Protein AF-Q6EB97-F1 (afdb_monomer)

pLDDT: mean 81.21, std 13.48, range [28.69, 95.06]

Organism: Campylobacter jejuni (NCBI:txid197)

Mean predicted aligned error: 9.2 Å

Secondary structure (DSSP, 8-state):
-HHHHHHHHHHHHHHHHH-S-TT-EEEEEE-SEE-SS----BTTB-EEESSGGGGGGTS---EEEEEEEEEEEETTEEEEEEEEPP-TTHHHHHHT--SPPEE--B-TT--PPPEE-STT-EEEE-SGGGSSB--S--TT--BPPHHHHHHHHHHHHHHHHHHHHHHHHHHHHTTSB--TT---

Solvent-accessible surface area (backbone atoms only — not comparable to full-atom values): 10717 Å² total; per-residue (Å²): 118,68,68,63,58,53,56,48,54,54,51,50,53,50,48,70,73,66,43,93,57,88,71,52,49,76,42,66,47,76,46,61,36,31,57,67,80,61,64,56,36,26,77,93,54,51,44,79,32,77,46,80,73,56,53,61,80,68,51,76,59,44,66,47,76,48,26,34,35,38,65,47,80,58,87,67,22,38,37,69,42,79,46,70,55,77,80,76,60,53,68,60,57,55,69,68,57,81,55,72,36,28,58,46,48,73,32,92,67,50,44,81,60,57,78,42,89,56,102,82,43,27,34,54,28,46,36,57,35,45,32,67,39,49,43,50,84,53,98,85,52,56,69,53,50,72,68,55,50,52,52,52,51,52,52,55,47,52,56,50,50,50,53,52,48,54,53,46,54,55,42,46,74,66,69,26,44,72,50,92,84,54,72,132

Neare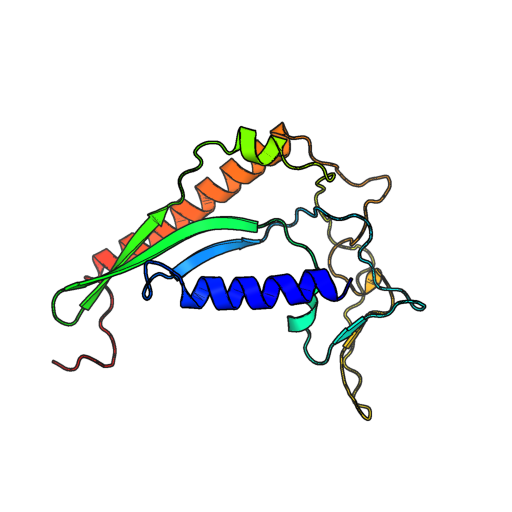st PDB structures (foldseek):
  2zdi-assembly1_C-2  TM=3.357E-01  e=6.599E+00  Pyrococcus horikoshii
  8atv-assembly1_A  TM=1.736E-01  e=8.858E+00  Saccharomyces cerevisiae S288C

Radius of gyration: 20.61 Å; Cα contacts (8 Å, |Δi|>4): 252; chains: 1; bounding box: 45×50×55 Å

Structure (mmCIF, N/CA/C/O backbone):
data_AF-Q6EB97-F1
#
_entry.id   AF-Q6EB97-F1
#
loop_
_atom_site.group_PDB
_atom_site.id
_atom_site.type_symbol
_atom_site.label_atom_id
_atom_site.label_alt_id
_atom_site.label_comp_id
_atom_site.label_asym_id
_atom_site.label_entity_id
_atom_site.label_seq_id
_atom_site.pdbx_PDB_ins_code
_atom_site.Cartn_x
_atom_site.Cartn_y
_atom_site.Cartn_z
_atom_site.occupancy
_atom_site.B_iso_or_equiv
_atom_site.auth_seq_id
_atom_site.auth_comp_id
_atom_site.auth_asym_id
_atom_site.auth_atom_id
_atom_site.pdbx_PDB_model_num
ATOM 1 N N . MET A 1 1 ? 23.085 -7.056 -1.793 1.00 42.34 1 MET A N 1
ATOM 2 C CA . MET A 1 1 ? 21.605 -6.966 -1.715 1.00 42.34 1 MET A CA 1
ATOM 3 C C . MET A 1 1 ? 21.028 -7.584 -0.439 1.00 42.34 1 MET A C 1
ATOM 5 O O . MET A 1 1 ? 20.123 -6.980 0.119 1.00 42.34 1 MET A O 1
ATOM 9 N N . LEU A 1 2 ? 21.568 -8.703 0.071 1.00 30.22 2 LEU A N 1
ATOM 10 C CA . LEU A 1 2 ? 21.110 -9.351 1.316 1.00 30.22 2 LEU A CA 1
ATOM 11 C C . LEU A 1 2 ? 21.179 -8.440 2.565 1.00 30.22 2 LEU A C 1
ATOM 13 O O . LEU A 1 2 ? 20.265 -8.433 3.383 1.00 30.22 2 LEU A O 1
ATOM 17 N N . GLU A 1 3 ? 22.218 -7.606 2.681 1.00 28.69 3 GLU A N 1
ATOM 18 C CA . GLU A 1 3 ? 22.418 -6.713 3.838 1.00 28.69 3 GLU A CA 1
ATOM 19 C C . GLU A 1 3 ? 21.291 -5.695 4.069 1.00 28.69 3 GLU A C 1
ATOM 21 O O . GLU A 1 3 ? 20.989 -5.366 5.216 1.00 28.69 3 GLU A O 1
ATOM 26 N N . VAL A 1 4 ? 20.664 -5.180 3.005 1.00 35.47 4 VAL A N 1
ATOM 27 C CA . VAL A 1 4 ? 19.617 -4.150 3.126 1.00 35.47 4 VAL A CA 1
ATOM 28 C C . VAL A 1 4 ? 18.306 -4.770 3.612 1.00 35.47 4 VAL A C 1
ATOM 30 O O . VAL A 1 4 ? 17.659 -4.210 4.497 1.00 35.47 4 VAL A O 1
ATOM 33 N N . ALA A 1 5 ? 17.951 -5.951 3.097 1.00 34.34 5 ALA A N 1
ATOM 34 C CA . ALA A 1 5 ? 16.768 -6.695 3.530 1.00 34.34 5 ALA A CA 1
ATOM 35 C C . ALA A 1 5 ? 16.902 -7.178 4.986 1.00 34.34 5 ALA A C 1
ATOM 37 O O . ALA A 1 5 ? 15.989 -6.989 5.790 1.00 34.34 5 ALA A O 1
ATOM 38 N N . ILE A 1 6 ? 18.076 -7.704 5.362 1.00 35.06 6 ILE A N 1
ATOM 39 C CA . ILE A 1 6 ? 18.362 -8.177 6.725 1.00 35.06 6 ILE A CA 1
ATOM 40 C C . ILE A 1 6 ? 18.305 -7.026 7.742 1.00 35.06 6 ILE A C 1
ATOM 42 O O . ILE A 1 6 ? 17.657 -7.157 8.781 1.00 35.06 6 ILE A O 1
ATOM 46 N N . LYS A 1 7 ? 18.899 -5.861 7.434 1.00 35.62 7 LYS A N 1
ATOM 47 C CA . LYS A 1 7 ? 18.822 -4.674 8.310 1.00 35.62 7 LYS A CA 1
ATOM 48 C C . LYS A 1 7 ? 17.384 -4.211 8.555 1.00 35.62 7 LYS A C 1
ATOM 50 O O . LYS A 1 7 ? 17.115 -3.621 9.599 1.00 35.62 7 LYS A O 1
ATOM 55 N N . ASN A 1 8 ? 16.465 -4.465 7.625 1.00 55.22 8 ASN A N 1
ATOM 56 C CA . ASN A 1 8 ? 15.076 -4.030 7.745 1.00 55.22 8 ASN A CA 1
ATOM 57 C C . ASN A 1 8 ? 14.246 -4.949 8.661 1.00 55.22 8 ASN A C 1
ATOM 59 O O . ASN A 1 8 ? 13.415 -4.461 9.422 1.00 55.22 8 ASN A O 1
ATOM 63 N N . ILE A 1 9 ? 14.520 -6.260 8.666 1.00 54.84 9 ILE A N 1
ATOM 64 C CA . ILE A 1 9 ? 13.828 -7.224 9.542 1.00 54.84 9 ILE A CA 1
ATOM 65 C C . ILE A 1 9 ? 14.165 -6.974 11.018 1.00 54.84 9 ILE A C 1
ATOM 67 O O . ILE A 1 9 ? 13.264 -6.971 11.858 1.00 54.84 9 ILE A O 1
ATOM 71 N N . PHE A 1 10 ? 15.437 -6.719 11.343 1.00 59.97 10 PHE A N 1
ATOM 72 C CA . PHE A 1 10 ? 15.841 -6.392 12.716 1.00 59.97 10 PHE A CA 1
ATOM 73 C C . PHE A 1 10 ? 15.247 -5.058 13.177 1.00 59.97 10 PHE A C 1
ATOM 75 O O . PHE A 1 10 ? 14.644 -5.005 14.241 1.00 59.97 10 PHE A O 1
ATOM 82 N N . LYS A 1 11 ? 15.262 -4.028 12.320 1.00 64.31 11 LYS A N 1
ATOM 83 C CA . LYS A 1 11 ? 14.586 -2.752 12.605 1.00 64.31 11 LYS A CA 1
ATOM 84 C C . LYS A 1 11 ? 13.079 -2.900 12.809 1.00 64.31 11 LYS A C 1
ATOM 86 O O . LYS A 1 11 ? 12.517 -2.207 13.649 1.00 64.31 11 LYS A O 1
ATOM 91 N N . HIS A 1 12 ? 12.417 -3.779 12.056 1.00 64.75 12 HIS A N 1
ATOM 92 C CA . HIS A 1 12 ? 10.989 -4.036 12.232 1.00 64.75 12 HIS A CA 1
ATOM 93 C C . HIS A 1 12 ? 10.697 -4.737 13.565 1.00 64.75 12 HIS A C 1
ATOM 95 O O . HIS A 1 12 ? 9.793 -4.318 14.285 1.00 64.75 12 HIS A O 1
ATOM 101 N N . LYS A 1 13 ? 11.482 -5.761 13.931 1.00 66.06 13 LYS A N 1
ATOM 102 C CA . LYS A 1 13 ? 11.365 -6.421 15.241 1.00 66.06 13 LYS A CA 1
ATOM 103 C C . LYS A 1 13 ? 11.626 -5.444 16.387 1.00 66.06 13 LYS A C 1
ATOM 105 O O . LYS A 1 13 ? 10.814 -5.378 17.307 1.00 66.06 13 LYS A O 1
ATOM 110 N N . ASP A 1 14 ? 12.680 -4.640 16.284 1.00 70.44 14 ASP A N 1
ATOM 111 C CA . ASP A 1 14 ? 13.008 -3.609 17.269 1.00 70.44 14 ASP A CA 1
ATOM 112 C C . ASP A 1 14 ? 11.885 -2.573 17.373 1.00 70.44 14 ASP A C 1
ATOM 114 O O . ASP A 1 14 ? 11.475 -2.222 18.476 1.00 70.44 14 ASP A O 1
ATOM 118 N N . PHE A 1 15 ? 11.309 -2.129 16.251 1.00 69.88 15 PHE A N 1
ATOM 119 C CA . PHE A 1 15 ? 10.140 -1.24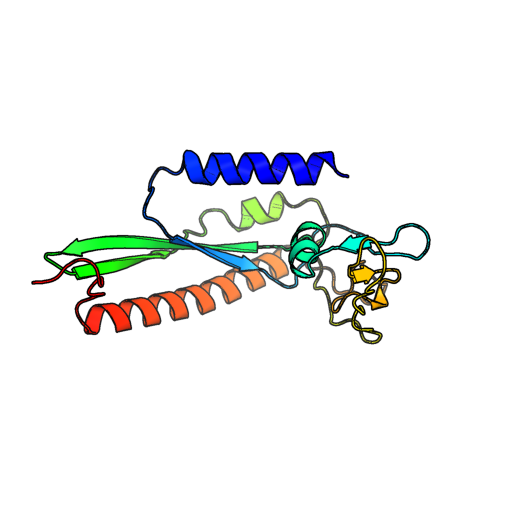6 16.247 1.00 69.88 15 PHE A CA 1
ATOM 120 C C . PHE A 1 15 ? 8.945 -1.869 16.984 1.00 69.88 15 PHE A C 1
ATOM 122 O O . PHE A 1 15 ? 8.314 -1.199 17.801 1.00 69.88 15 PHE A O 1
ATOM 129 N N . LEU A 1 16 ? 8.638 -3.149 16.743 1.00 67.56 16 LEU A N 1
ATOM 130 C CA . LEU A 1 16 ? 7.539 -3.839 17.425 1.00 67.56 16 LEU A CA 1
ATOM 131 C C . LEU A 1 16 ? 7.771 -3.975 18.937 1.00 67.56 16 LEU A C 1
ATOM 133 O O . LEU A 1 16 ? 6.804 -3.909 19.694 1.00 67.56 16 LEU A O 1
ATOM 137 N N . GLN A 1 17 ? 9.022 -4.144 19.373 1.00 68.88 17 GLN A N 1
ATOM 138 C CA . GLN A 1 17 ? 9.392 -4.272 20.787 1.00 68.88 17 GLN A CA 1
ATOM 139 C C . GLN A 1 17 ? 9.500 -2.923 21.511 1.00 68.88 17 GLN A C 1
ATOM 141 O O . GLN A 1 17 ? 9.187 -2.833 22.694 1.00 68.88 17 GLN A O 1
ATOM 146 N N . THR A 1 18 ? 9.910 -1.866 20.810 1.00 67.94 18 THR A N 1
ATOM 147 C CA . THR A 1 18 ? 10.142 -0.526 21.383 1.00 67.94 18 THR A CA 1
ATOM 148 C C . THR A 1 18 ? 8.973 0.438 21.177 1.00 67.94 18 THR A C 1
ATOM 150 O O . THR A 1 18 ? 9.048 1.609 21.562 1.00 67.94 18 THR A O 1
ATOM 153 N N . ARG A 1 19 ? 7.871 -0.022 20.569 1.00 66.88 19 ARG A N 1
ATOM 154 C CA . ARG A 1 19 ? 6.693 0.816 20.332 1.00 66.88 19 ARG A CA 1
ATOM 155 C C . ARG A 1 19 ? 6.151 1.370 21.649 1.00 66.88 19 ARG A C 1
ATOM 157 O O . ARG A 1 19 ? 5.852 0.631 22.582 1.00 66.88 19 ARG A O 1
ATOM 164 N N . LYS A 1 20 ? 5.960 2.692 21.687 1.00 65.25 20 LYS A N 1
ATOM 165 C CA . LYS A 1 20 ? 5.432 3.416 22.857 1.00 65.25 20 LYS A CA 1
ATOM 166 C C . LYS A 1 20 ? 4.038 2.940 23.285 1.00 65.25 20 LYS A C 1
ATOM 168 O O . LYS A 1 20 ? 3.675 3.091 24.443 1.00 65.25 20 LYS A O 1
ATOM 173 N N . GLU A 1 21 ? 3.264 2.378 22.356 1.00 70.62 21 GLU A N 1
ATOM 174 C CA . GLU A 1 21 ? 1.908 1.886 22.599 1.00 70.62 21 GLU A CA 1
ATOM 175 C C . GLU A 1 21 ? 1.816 0.395 22.236 1.00 70.62 21 GLU A C 1
ATOM 177 O O . GLU A 1 21 ? 1.589 0.050 21.072 1.00 70.62 21 GLU A O 1
ATOM 182 N N . PRO A 1 22 ? 1.996 -0.517 23.208 1.00 65.88 22 PRO A N 1
ATOM 183 C CA . PRO A 1 22 ? 2.061 -1.955 22.947 1.00 65.88 22 PRO A CA 1
ATOM 184 C C . PRO A 1 22 ? 0.750 -2.557 22.420 1.00 65.88 22 PRO A C 1
ATOM 186 O O . PRO A 1 22 ? 0.782 -3.653 21.861 1.00 65.88 22 PRO A O 1
ATOM 189 N N . TYR A 1 23 ? -0.369 -1.837 22.543 1.00 75.12 23 TYR A N 1
ATOM 190 C CA . TYR A 1 23 ? -1.715 -2.276 22.154 1.00 75.12 23 TYR A CA 1
ATOM 191 C C . TYR A 1 23 ? -2.297 -1.500 20.961 1.00 75.12 23 TYR A C 1
ATOM 193 O O . TYR A 1 23 ? -3.511 -1.475 20.773 1.00 75.12 23 TYR A O 1
ATOM 201 N N . ALA A 1 24 ? -1.449 -0.849 20.162 1.00 84.50 24 ALA A N 1
ATOM 202 C CA . ALA A 1 24 ? -1.876 -0.162 18.949 1.00 84.50 24 ALA A CA 1
ATOM 203 C C . ALA A 1 24 ? -1.760 -1.063 17.708 1.00 84.50 24 ALA A C 1
ATOM 205 O O . ALA A 1 24 ? -0.764 -1.767 17.518 1.00 84.50 24 ALA A O 1
ATOM 206 N N . ILE A 1 25 ? -2.756 -0.985 16.827 1.00 87.31 25 ILE A N 1
ATOM 207 C CA . ILE A 1 25 ? -2.701 -1.540 15.471 1.00 87.31 25 ILE A CA 1
ATOM 208 C C . ILE A 1 25 ? -2.310 -0.408 14.527 1.00 87.31 25 ILE A C 1
ATOM 210 O O . ILE A 1 25 ? -3.067 0.543 14.352 1.00 87.31 25 ILE A O 1
ATOM 214 N N . TYR A 1 26 ? -1.134 -0.508 13.916 1.00 87.38 26 TYR A N 1
ATOM 215 C CA . TYR A 1 26 ? -0.650 0.457 12.932 1.00 87.38 26 TYR A CA 1
ATOM 216 C C . TYR A 1 26 ? -1.161 0.080 11.544 1.00 87.38 26 TYR A C 1
ATOM 218 O O . TYR A 1 26 ? -1.065 -1.074 11.134 1.00 87.38 26 TYR A O 1
ATOM 226 N N . LEU A 1 27 ? -1.702 1.059 10.828 1.00 90.81 27 LEU A N 1
ATOM 227 C CA . LEU A 1 27 ? -2.328 0.870 9.528 1.00 90.81 27 LEU A CA 1
ATOM 228 C C . LEU A 1 27 ? -1.480 1.528 8.448 1.00 90.81 27 LEU A C 1
ATOM 230 O O . LEU A 1 27 ? -1.101 2.693 8.561 1.00 90.81 27 LEU A O 1
ATOM 234 N N . ALA A 1 28 ? -1.216 0.791 7.379 1.00 89.31 28 ALA A N 1
ATOM 235 C CA . ALA A 1 28 ? -0.573 1.298 6.180 1.00 89.31 28 ALA A CA 1
ATOM 236 C C . ALA A 1 28 ? -1.146 0.585 4.955 1.00 89.31 28 ALA A C 1
ATOM 238 O O . ALA A 1 28 ? -1.622 -0.545 5.054 1.00 89.31 28 ALA A O 1
ATOM 239 N N . ILE A 1 29 ? -1.079 1.244 3.804 1.00 89.12 29 ILE A N 1
ATOM 240 C CA . ILE A 1 29 ? -1.416 0.647 2.511 1.00 89.12 29 ILE A CA 1
ATOM 241 C C . ILE A 1 29 ? -0.185 0.607 1.630 1.00 89.12 29 ILE A C 1
ATOM 243 O O . ILE A 1 29 ? 0.613 1.542 1.608 1.00 89.12 29 ILE A O 1
ATOM 247 N N . ASN A 1 30 ? -0.059 -0.471 0.872 1.00 86.44 30 ASN A N 1
ATOM 248 C CA . ASN A 1 30 ? 0.906 -0.548 -0.206 1.00 86.44 30 ASN A CA 1
ATOM 249 C C . ASN A 1 30 ? 0.298 0.051 -1.471 1.00 86.44 30 ASN A C 1
ATOM 251 O O . ASN A 1 30 ? -0.871 -0.178 -1.772 1.00 86.44 30 ASN A O 1
ATOM 255 N N . THR A 1 31 ? 1.101 0.799 -2.217 1.00 86.19 31 THR A N 1
ATOM 256 C CA . THR A 1 31 ? 0.709 1.337 -3.520 1.00 86.19 31 THR A CA 1
ATOM 257 C C . THR A 1 31 ? 1.380 0.557 -4.648 1.00 86.19 31 THR A C 1
ATOM 259 O O . THR A 1 31 ? 2.342 -0.185 -4.432 1.00 86.19 31 THR A O 1
ATOM 262 N N . ASN A 1 32 ? 0.910 0.787 -5.874 1.00 81.75 32 ASN A N 1
ATOM 263 C CA . ASN A 1 32 ? 1.550 0.267 -7.082 1.00 81.75 32 ASN A CA 1
ATOM 264 C C . ASN A 1 32 ? 2.755 1.116 -7.530 1.00 81.75 32 ASN A C 1
ATOM 266 O O . ASN A 1 32 ? 3.339 0.845 -8.577 1.00 81.75 32 ASN A O 1
ATOM 270 N N . ILE A 1 33 ? 3.147 2.130 -6.752 1.00 87.44 33 ILE A N 1
ATOM 271 C CA . ILE A 1 33 ? 4.330 2.938 -7.037 1.00 87.44 33 ILE A CA 1
ATOM 272 C C . ILE A 1 33 ? 5.593 2.154 -6.657 1.00 87.44 33 ILE A C 1
ATOM 274 O O . ILE A 1 33 ? 5.687 1.555 -5.579 1.00 87.44 33 ILE A O 1
ATOM 278 N N . LYS A 1 34 ? 6.584 2.188 -7.548 1.00 85.75 34 LYS A N 1
ATOM 279 C CA . LYS A 1 34 ? 7.919 1.609 -7.368 1.00 85.75 34 LYS A CA 1
ATOM 280 C C . LYS A 1 34 ? 8.961 2.705 -7.215 1.00 85.75 34 LYS A C 1
ATOM 282 O O . LYS A 1 34 ? 8.828 3.763 -7.814 1.00 85.75 34 LYS A O 1
ATOM 287 N N . SER A 1 35 ? 9.994 2.431 -6.419 1.00 78.12 35 SER A N 1
ATOM 288 C CA . SER A 1 35 ? 11.057 3.388 -6.063 1.00 78.12 35 SER A CA 1
ATOM 289 C C . SER A 1 35 ? 12.474 2.898 -6.356 1.00 78.12 35 SER A C 1
ATOM 291 O O . SER A 1 35 ? 13.447 3.593 -6.057 1.00 78.12 35 SER A O 1
ATOM 293 N N . TYR A 1 36 ? 12.611 1.687 -6.895 1.00 74.94 36 TYR A N 1
ATOM 294 C CA . TYR A 1 36 ? 13.896 1.117 -7.266 1.00 74.94 36 TYR A CA 1
ATOM 295 C C . TYR A 1 36 ? 13.833 0.602 -8.695 1.00 74.94 36 TYR A C 1
ATOM 297 O O . TYR A 1 36 ? 12.858 -0.036 -9.098 1.00 74.94 36 TYR A O 1
ATOM 305 N N . ASN A 1 37 ? 14.886 0.886 -9.452 1.00 66.75 37 ASN A N 1
ATOM 306 C CA . ASN A 1 37 ? 14.975 0.489 -10.844 1.00 66.75 37 ASN A CA 1
ATOM 307 C C . ASN A 1 37 ? 15.524 -0.937 -10.922 1.00 66.75 37 ASN A C 1
ATOM 309 O O . ASN A 1 37 ? 16.577 -1.224 -10.360 1.00 66.75 37 ASN A O 1
ATOM 313 N N . ASN A 1 38 ? 14.840 -1.797 -11.680 1.00 67.88 38 ASN A N 1
ATOM 314 C CA . ASN A 1 38 ? 15.377 -3.068 -12.167 1.00 67.88 38 ASN A CA 1
ATOM 315 C C . ASN A 1 38 ? 15.632 -4.144 -11.092 1.00 67.88 38 ASN A C 1
ATOM 317 O O . ASN A 1 38 ? 16.722 -4.707 -11.011 1.00 67.88 38 ASN A O 1
ATOM 321 N N . ILE A 1 39 ? 14.607 -4.467 -10.298 1.00 76.12 39 ILE A N 1
ATOM 322 C CA . ILE A 1 39 ? 14.603 -5.681 -9.465 1.00 76.12 39 ILE A CA 1
ATOM 323 C C . ILE A 1 39 ? 13.766 -6.725 -10.192 1.00 76.12 39 ILE A C 1
ATOM 325 O O . ILE A 1 39 ? 12.576 -6.866 -9.933 1.00 76.12 39 ILE A O 1
ATOM 329 N N . CYS A 1 40 ? 14.384 -7.411 -11.151 1.00 85.69 40 CYS A N 1
ATOM 330 C CA . CYS A 1 40 ? 13.709 -8.397 -11.983 1.00 85.69 40 CYS A CA 1
ATOM 331 C C . CYS A 1 40 ? 14.404 -9.761 -11.893 1.00 85.69 40 CYS A C 1
ATOM 333 O O . CYS A 1 40 ? 15.636 -9.814 -11.965 1.00 85.69 40 CYS A O 1
ATOM 335 N N . PRO A 1 41 ? 13.646 -10.861 -11.785 1.00 87.81 41 PRO A N 1
ATOM 336 C CA . PRO A 1 41 ? 14.186 -12.193 -12.002 1.00 87.81 41 PRO A CA 1
ATOM 337 C C . PRO A 1 41 ? 14.628 -12.357 -13.461 1.00 87.81 41 PRO A C 1
ATOM 339 O O . PRO A 1 41 ? 14.102 -11.713 -14.371 1.00 87.81 41 PRO A O 1
ATOM 342 N N . SER A 1 42 ? 15.594 -13.236 -13.684 1.00 87.81 42 SER A N 1
ATOM 343 C CA . SER A 1 42 ? 16.033 -13.670 -15.014 1.00 87.81 42 SER A CA 1
ATOM 344 C C . SER A 1 42 ? 16.588 -15.085 -14.921 1.00 87.81 42 SER A C 1
ATOM 346 O O . SER A 1 42 ? 16.920 -15.518 -13.825 1.00 87.81 42 SER A O 1
ATOM 348 N N . GLU A 1 43 ? 16.780 -15.778 -16.039 1.00 85.38 43 GLU A N 1
ATOM 349 C CA . GLU A 1 43 ? 17.345 -17.135 -16.028 1.00 85.38 43 GLU A CA 1
ATOM 350 C C . GLU A 1 43 ? 18.718 -17.170 -15.333 1.00 85.38 43 GLU A C 1
ATOM 352 O O . GLU A 1 43 ? 19.021 -18.073 -14.559 1.00 85.38 43 GLU A O 1
ATOM 357 N N . LYS A 1 44 ? 19.530 -16.122 -15.532 1.00 86.00 44 LYS A N 1
ATOM 358 C CA . LYS A 1 44 ? 20.846 -15.975 -14.890 1.00 86.00 44 LYS A CA 1
ATOM 359 C C . LYS A 1 44 ? 20.762 -15.627 -13.396 1.00 86.00 44 LYS A C 1
ATOM 361 O O . LYS A 1 44 ? 21.663 -15.973 -12.637 1.00 86.00 44 LYS A O 1
ATOM 366 N N . TYR A 1 45 ? 19.717 -14.914 -12.982 1.00 83.69 45 TYR A N 1
ATOM 367 C CA . TYR A 1 45 ? 19.511 -14.433 -11.611 1.00 83.69 45 TYR A CA 1
ATOM 368 C C . TYR A 1 45 ? 18.071 -14.713 -11.175 1.00 83.69 45 TYR A C 1
ATOM 370 O O . TYR A 1 45 ? 17.290 -13.784 -10.941 1.00 83.69 45 TYR A O 1
ATOM 378 N N . PHE A 1 46 ? 17.701 -15.992 -11.140 1.00 87.31 46 PHE A N 1
ATOM 379 C CA . PHE A 1 46 ? 16.343 -16.402 -10.806 1.00 87.31 46 PHE A CA 1
ATOM 380 C C . PHE A 1 46 ? 16.090 -16.228 -9.310 1.00 87.31 46 PHE A C 1
ATOM 382 O O . PHE A 1 46 ? 17.018 -16.242 -8.494 1.00 87.31 46 PHE A O 1
ATOM 389 N N . TRP A 1 47 ? 14.827 -16.054 -8.937 1.00 89.19 47 TRP A N 1
ATOM 390 C CA . TRP A 1 47 ? 14.427 -16.059 -7.533 1.00 89.19 47 TRP A CA 1
ATOM 391 C C . TRP A 1 47 ? 13.756 -17.377 -7.208 1.00 89.19 47 TRP A C 1
ATOM 393 O O . TRP A 1 47 ? 12.941 -17.878 -7.984 1.00 89.19 47 TRP A O 1
ATOM 403 N N . LYS A 1 48 ? 14.106 -17.925 -6.050 1.00 87.19 48 LYS A N 1
ATOM 404 C CA . LYS A 1 48 ? 13.492 -19.126 -5.509 1.00 87.19 48 LYS A CA 1
ATOM 405 C C . LYS A 1 48 ? 12.897 -18.795 -4.154 1.00 87.19 48 LYS A C 1
ATOM 407 O O . LYS A 1 48 ? 13.613 -18.304 -3.285 1.00 87.19 48 LYS A O 1
ATOM 412 N N . PHE A 1 49 ? 11.619 -19.103 -3.995 1.00 86.56 49 PHE A N 1
ATOM 413 C CA . PHE A 1 49 ? 10.894 -18.933 -2.741 1.00 86.56 49 PHE A CA 1
ATOM 414 C C . PHE A 1 49 ? 10.255 -20.248 -2.326 1.00 86.56 49 PHE A C 1
ATOM 416 O O . PHE A 1 49 ? 9.725 -20.959 -3.178 1.00 86.56 49 PHE A O 1
ATOM 423 N N . ASN A 1 50 ? 10.270 -20.570 -1.037 1.00 85.25 50 ASN A N 1
ATOM 424 C CA . ASN A 1 50 ? 9.547 -21.741 -0.541 1.00 85.25 50 ASN A CA 1
ATOM 425 C C . ASN A 1 50 ? 8.057 -21.401 -0.363 1.00 85.25 50 ASN A C 1
ATOM 427 O O . ASN A 1 50 ? 7.193 -22.236 -0.622 1.00 85.25 50 ASN A O 1
ATOM 431 N N . ASP A 1 51 ? 7.763 -20.147 -0.008 1.00 81.50 51 ASP A N 1
ATOM 432 C CA . ASP A 1 51 ? 6.425 -19.561 0.066 1.00 81.50 51 ASP A CA 1
ATOM 433 C C . ASP A 1 51 ? 6.315 -18.325 -0.852 1.00 81.50 51 ASP A C 1
ATOM 435 O O . ASP A 1 51 ? 7.174 -17.446 -0.850 1.00 81.50 51 ASP A O 1
ATOM 439 N N . MET A 1 52 ? 5.221 -18.211 -1.614 1.00 78.94 52 MET A N 1
ATOM 440 C CA . MET A 1 52 ? 4.914 -17.022 -2.424 1.00 78.94 52 MET A CA 1
ATOM 441 C C . MET A 1 52 ? 4.872 -15.727 -1.604 1.00 78.94 52 MET A C 1
ATOM 443 O O . MET A 1 52 ? 5.138 -14.659 -2.154 1.00 78.94 52 MET A O 1
ATOM 447 N N . ASN A 1 53 ? 4.579 -15.799 -0.303 1.00 78.00 53 ASN A N 1
ATOM 448 C CA . ASN A 1 53 ? 4.625 -14.646 0.598 1.00 78.00 53 ASN A CA 1
ATOM 449 C C . ASN A 1 53 ? 6.037 -14.038 0.706 1.00 78.00 53 ASN A C 1
ATOM 451 O O . ASN A 1 53 ? 6.177 -12.841 0.949 1.00 78.00 53 ASN A O 1
ATOM 455 N N . GLU A 1 54 ? 7.097 -14.816 0.465 1.00 77.25 54 GLU A N 1
ATOM 456 C CA . GLU A 1 54 ? 8.475 -14.308 0.466 1.00 77.25 54 GLU A CA 1
ATOM 457 C C . GLU A 1 54 ? 8.733 -13.315 -0.675 1.00 77.25 54 GLU A C 1
ATOM 459 O O . GLU A 1 54 ? 9.604 -12.451 -0.548 1.00 77.25 54 GLU A O 1
ATOM 464 N N . LEU A 1 55 ? 7.944 -13.367 -1.757 1.00 76.31 55 LEU A N 1
ATOM 465 C CA . LEU A 1 55 ? 8.023 -12.409 -2.863 1.00 76.31 55 LEU A CA 1
ATOM 466 C C . LEU A 1 55 ? 7.827 -10.965 -2.379 1.00 76.31 55 LEU A C 1
ATOM 468 O O . LEU A 1 55 ? 8.397 -10.033 -2.953 1.00 76.31 55 LEU A O 1
ATOM 472 N N . GLU A 1 56 ? 7.052 -10.762 -1.310 1.00 67.94 56 GLU A N 1
ATOM 473 C CA . GLU A 1 56 ? 6.827 -9.435 -0.738 1.00 67.94 56 GLU A CA 1
ATOM 474 C C . GLU A 1 56 ? 8.125 -8.763 -0.275 1.00 67.94 56 GLU A C 1
ATOM 476 O O . GLU A 1 56 ? 8.253 -7.544 -0.392 1.00 67.94 56 GLU A O 1
ATOM 481 N N . CYS A 1 57 ? 9.116 -9.542 0.165 1.00 64.81 57 CYS A N 1
ATOM 482 C CA . CYS A 1 57 ? 10.418 -9.042 0.609 1.00 64.81 57 CYS A CA 1
ATOM 483 C C . CYS A 1 57 ? 11.295 -8.524 -0.543 1.00 64.81 57 CYS A C 1
ATOM 485 O O . CYS A 1 57 ? 12.205 -7.727 -0.310 1.00 64.81 57 CYS A O 1
ATOM 487 N N . TYR A 1 58 ? 11.031 -8.965 -1.776 1.00 65.31 58 TYR A N 1
ATOM 488 C CA . TYR A 1 58 ? 11.831 -8.642 -2.965 1.00 65.31 58 TYR A CA 1
ATOM 489 C C . TYR A 1 58 ? 11.181 -7.586 -3.854 1.00 65.31 58 TYR A C 1
ATOM 491 O O . TYR A 1 58 ? 11.803 -7.089 -4.792 1.00 65.31 58 TYR A O 1
ATOM 499 N N . ASN A 1 59 ? 9.941 -7.210 -3.551 1.00 66.38 59 ASN A N 1
ATOM 500 C CA . ASN A 1 59 ? 9.177 -6.275 -4.347 1.00 66.38 59 ASN A CA 1
ATOM 501 C C . ASN A 1 59 ? 9.039 -4.944 -3.594 1.00 66.38 59 ASN A C 1
ATOM 503 O O . ASN A 1 59 ? 8.076 -4.791 -2.844 1.00 66.38 59 ASN A O 1
ATOM 507 N N . PRO A 1 60 ? 9.963 -3.975 -3.753 1.00 66.62 60 PRO A N 1
ATOM 508 C CA . PRO A 1 60 ? 9.877 -2.709 -3.037 1.00 66.62 60 PRO A CA 1
ATOM 509 C C . PRO A 1 60 ? 8.540 -2.036 -3.353 1.00 66.62 60 PRO A C 1
ATOM 511 O O . PRO A 1 60 ? 8.185 -1.815 -4.516 1.00 66.62 60 PRO A O 1
ATOM 514 N N . LYS A 1 61 ? 7.775 -1.745 -2.302 1.00 73.19 61 LYS A N 1
ATOM 515 C CA . LYS A 1 61 ? 6.485 -1.062 -2.392 1.00 73.19 61 LYS A CA 1
ATOM 516 C C . LYS A 1 61 ? 6.636 0.329 -1.798 1.00 73.19 61 LYS A C 1
ATOM 518 O O . LYS A 1 61 ? 7.272 0.510 -0.761 1.00 73.19 61 LYS A O 1
ATOM 523 N N . PHE A 1 62 ? 6.039 1.314 -2.449 1.00 82.50 62 PHE A N 1
ATOM 524 C CA . PHE A 1 62 ? 5.820 2.610 -1.830 1.00 82.50 62 PHE A CA 1
ATOM 525 C C . PHE A 1 62 ? 4.578 2.501 -0.937 1.00 82.50 62 PHE A C 1
ATOM 527 O O . PHE A 1 62 ? 3.473 2.266 -1.433 1.00 82.50 62 PHE A O 1
ATOM 534 N N . GLY A 1 63 ? 4.772 2.593 0.377 1.00 86.31 63 GLY A N 1
ATOM 535 C CA . GLY A 1 63 ? 3.710 2.469 1.373 1.00 86.31 63 GLY A CA 1
ATOM 536 C C . GLY A 1 63 ? 3.247 3.826 1.898 1.00 86.31 63 GLY A C 1
ATOM 537 O O . GLY A 1 63 ? 4.055 4.735 2.069 1.00 86.31 63 GLY A O 1
ATOM 538 N N . ILE A 1 64 ? 1.955 3.955 2.191 1.00 88.88 64 ILE A N 1
ATOM 539 C CA . ILE A 1 64 ? 1.370 5.137 2.831 1.00 88.88 64 ILE A CA 1
ATOM 540 C C . ILE A 1 64 ? 0.905 4.733 4.228 1.00 88.88 64 ILE A C 1
ATOM 542 O O . ILE A 1 64 ? 0.023 3.886 4.374 1.00 88.88 64 ILE A O 1
ATOM 546 N N . TYR A 1 65 ? 1.492 5.344 5.256 1.00 89.62 65 TYR A N 1
ATOM 547 C CA . TYR A 1 65 ? 1.037 5.180 6.633 1.00 89.62 65 TYR A CA 1
ATOM 548 C C . TYR A 1 65 ? -0.294 5.911 6.831 1.00 89.62 65 TYR A C 1
ATOM 550 O O . TYR A 1 65 ? -0.413 7.098 6.530 1.00 89.62 65 TYR A O 1
ATOM 558 N N . LEU A 1 66 ? -1.302 5.194 7.325 1.00 92.44 66 LEU A N 1
ATOM 559 C CA . LEU A 1 66 ? -2.658 5.710 7.487 1.00 92.44 66 LEU A CA 1
ATOM 560 C C . LEU A 1 66 ? -2.932 6.216 8.909 1.00 92.44 66 LEU A C 1
ATOM 562 O O . LEU A 1 66 ? -3.791 7.066 9.115 1.00 92.44 66 LEU A O 1
ATOM 566 N N . GLY A 1 67 ? -2.184 5.734 9.897 1.00 91.38 67 GLY A N 1
ATOM 567 C CA . GLY A 1 67 ? -2.418 6.033 11.304 1.00 91.38 67 GLY A CA 1
ATOM 568 C C . GLY A 1 67 ? -2.495 4.756 12.120 1.00 91.38 67 GLY A C 1
ATOM 569 O O . GLY A 1 67 ? -1.931 3.727 11.746 1.00 91.38 67 GLY A O 1
ATOM 570 N N . LYS A 1 68 ? -3.195 4.811 13.248 1.00 92.69 68 LYS A N 1
ATOM 571 C CA . LYS A 1 68 ? -3.291 3.677 14.168 1.00 92.69 68 LYS A CA 1
ATOM 572 C C . LYS A 1 68 ? -4.664 3.562 14.810 1.00 92.69 68 LYS A C 1
ATOM 574 O O . LYS A 1 68 ? -5.369 4.555 14.963 1.00 92.69 68 LYS A O 1
ATOM 579 N N . ILE A 1 69 ? -5.020 2.354 15.220 1.00 92.06 69 ILE A N 1
ATOM 580 C CA . ILE A 1 69 ? -6.156 2.080 16.096 1.00 92.06 69 ILE A CA 1
ATOM 581 C C . ILE A 1 69 ? -5.603 1.762 17.479 1.00 92.06 69 ILE A C 1
ATOM 583 O O . ILE A 1 69 ? -4.727 0.911 17.617 1.00 92.06 69 ILE A O 1
ATOM 587 N N . VAL A 1 70 ? -6.127 2.441 18.489 1.00 90.81 70 VAL A N 1
ATOM 588 C CA . VAL A 1 70 ? -5.884 2.141 19.904 1.00 90.81 70 VAL A CA 1
ATOM 589 C C . VAL A 1 70 ? -7.177 1.643 20.536 1.00 90.81 70 VAL A C 1
ATOM 591 O O . VAL A 1 70 ? -8.256 1.877 19.992 1.00 90.81 70 VAL A O 1
ATOM 594 N N . PHE A 1 71 ? -7.083 0.944 21.661 1.00 87.88 71 PHE A N 1
ATOM 595 C CA . PHE A 1 71 ? -8.244 0.363 22.328 1.00 87.88 71 PHE A CA 1
ATOM 596 C C . PHE A 1 71 ? -8.338 0.868 23.762 1.00 87.88 71 PHE A C 1
ATOM 598 O O . PHE A 1 71 ? -7.448 0.605 24.569 1.00 87.88 71 PHE A O 1
ATOM 605 N N . ASP A 1 72 ? -9.443 1.535 24.079 1.00 86.06 72 ASP A N 1
ATOM 606 C CA . ASP A 1 72 ? -9.760 1.956 25.440 1.00 86.06 72 ASP A CA 1
ATOM 607 C C . ASP A 1 72 ? -10.650 0.896 26.101 1.00 86.06 72 ASP A C 1
ATOM 609 O O . ASP A 1 72 ? -11.660 0.468 25.536 1.00 86.06 72 ASP A O 1
ATOM 613 N N . LYS A 1 73 ? -10.304 0.453 27.312 1.00 83.62 73 LYS A N 1
ATOM 614 C CA . LYS A 1 73 ? -11.141 -0.489 28.067 1.00 83.62 73 LYS A CA 1
ATOM 615 C C . LYS A 1 73 ? -12.252 0.265 28.800 1.00 83.62 73 LYS A C 1
ATOM 617 O O . LYS A 1 73 ? -11.971 1.165 29.587 1.00 83.62 73 LYS A O 1
ATOM 622 N N . LYS A 1 74 ? -13.509 -0.140 28.599 1.00 82.19 74 LYS A N 1
ATOM 623 C CA . LYS A 1 74 ? -14.677 0.383 29.325 1.00 82.19 74 LYS A CA 1
ATOM 624 C C . LYS A 1 74 ? -15.551 -0.778 29.805 1.00 82.19 74 LYS A C 1
ATOM 626 O O . LYS A 1 74 ? -16.309 -1.358 29.031 1.00 82.19 74 LYS A O 1
ATOM 631 N N . GLY A 1 75 ? -15.429 -1.131 31.086 1.00 82.75 75 GLY A N 1
ATOM 632 C CA . GLY A 1 75 ? -16.064 -2.331 31.643 1.00 82.75 75 GLY A CA 1
ATOM 633 C C . GLY A 1 75 ? -15.514 -3.614 31.004 1.00 82.75 75 GLY A C 1
ATOM 634 O O . GLY A 1 75 ? -14.297 -3.787 30.910 1.00 82.75 75 GLY A O 1
ATOM 635 N N . ASN A 1 76 ? -16.410 -4.487 30.534 1.00 81.31 76 ASN A N 1
ATOM 636 C CA . ASN A 1 76 ? -16.096 -5.716 29.790 1.00 81.31 76 ASN A CA 1
ATOM 637 C C . ASN A 1 76 ? -15.942 -5.495 28.269 1.00 81.31 76 ASN A C 1
ATOM 639 O O . ASN A 1 76 ? -15.857 -6.463 27.515 1.00 81.31 76 ASN A O 1
ATOM 643 N N . LYS A 1 77 ? -15.907 -4.239 27.799 1.00 80.69 77 LYS A N 1
ATOM 644 C CA . LYS A 1 77 ? -15.787 -3.895 26.374 1.00 80.69 77 LYS A CA 1
ATOM 645 C C . LYS A 1 77 ? -14.472 -3.186 26.060 1.00 80.69 77 LYS A C 1
ATOM 647 O O . LYS A 1 77 ? -13.938 -2.434 26.879 1.00 80.69 77 LYS A O 1
ATOM 652 N N . LEU A 1 78 ? -13.981 -3.403 24.843 1.00 86.19 78 LEU A N 1
ATOM 653 C CA . LEU A 1 78 ? -12.896 -2.640 24.232 1.00 86.19 78 LEU A CA 1
ATOM 654 C C . LEU A 1 78 ? -13.483 -1.677 23.202 1.00 86.19 78 LEU A C 1
ATOM 656 O O . LEU A 1 78 ? -14.200 -2.088 22.290 1.00 86.19 78 LEU A O 1
ATOM 660 N N . ILE A 1 79 ? -13.169 -0.397 23.350 1.00 89.00 79 ILE A N 1
ATOM 661 C CA . ILE A 1 79 ? -13.616 0.669 22.462 1.00 89.00 79 ILE A CA 1
ATOM 662 C C . ILE A 1 79 ? -12.460 1.005 21.517 1.00 89.00 79 ILE A C 1
ATOM 664 O O . ILE A 1 79 ? -11.476 1.604 21.958 1.00 89.00 79 ILE A O 1
ATOM 668 N N . PRO A 1 80 ? -12.520 0.604 20.236 1.00 91.31 80 PRO A N 1
ATOM 669 C CA . PRO A 1 80 ? -11.512 1.010 19.274 1.00 91.31 80 PRO A CA 1
ATOM 670 C C . PRO A 1 80 ? -11.621 2.507 18.973 1.00 91.31 80 PRO A C 1
ATOM 672 O O . PRO A 1 80 ? -12.701 3.044 18.715 1.00 91.31 80 PRO A O 1
ATOM 675 N N . LYS A 1 81 ? -10.473 3.175 18.932 1.00 92.12 81 LYS A N 1
ATOM 676 C CA . LYS A 1 81 ? -10.333 4.574 18.546 1.00 92.12 81 LYS A CA 1
ATOM 677 C C . LYS A 1 81 ? -9.308 4.688 17.435 1.00 92.12 81 LYS A C 1
ATOM 679 O O . LYS A 1 81 ? -8.133 4.371 17.614 1.00 92.12 81 LYS A O 1
ATOM 684 N N . TYR A 1 82 ? -9.758 5.176 16.287 1.00 93.94 82 TYR A N 1
ATOM 685 C CA . TYR A 1 82 ? -8.873 5.476 15.174 1.00 93.94 82 TYR A CA 1
ATOM 686 C C . TYR A 1 82 ? -8.217 6.847 15.354 1.00 93.94 82 TYR A C 1
ATOM 688 O O . TYR A 1 82 ? -8.892 7.852 15.576 1.00 93.94 82 TYR A O 1
ATOM 696 N N . ILE A 1 83 ? -6.892 6.878 15.249 1.00 92.31 83 ILE A N 1
ATOM 697 C CA . ILE A 1 83 ? -6.063 8.078 15.270 1.00 92.31 83 ILE A CA 1
ATOM 698 C C . ILE A 1 83 ? -5.397 8.178 13.890 1.00 92.31 83 ILE A C 1
ATOM 700 O O . ILE A 1 83 ? -4.410 7.472 13.644 1.00 92.31 83 ILE A O 1
ATOM 704 N N . PRO A 1 84 ? -5.933 9.008 12.976 1.00 91.44 84 PRO A N 1
ATOM 705 C CA . PRO A 1 84 ? -5.354 9.185 11.650 1.00 91.44 84 PRO A CA 1
ATOM 706 C C . PRO A 1 84 ? -3.947 9.785 11.742 1.00 91.44 84 PRO A C 1
ATOM 708 O O . PRO A 1 84 ? -3.651 10.584 12.635 1.00 91.44 84 PRO A O 1
ATOM 711 N N . ALA A 1 85 ? -3.075 9.412 10.806 1.00 87.94 85 ALA A N 1
ATOM 712 C CA . ALA A 1 85 ? -1.776 10.057 10.661 1.00 87.94 85 ALA A CA 1
ATOM 713 C C . ALA A 1 85 ? -1.943 11.547 10.305 1.00 87.94 85 ALA A C 1
ATOM 715 O O . ALA A 1 85 ? -2.884 11.960 9.625 1.00 87.94 85 ALA A O 1
ATOM 716 N N . LYS A 1 86 ? -1.012 12.390 10.740 1.00 80.94 86 LYS A N 1
ATOM 717 C CA . LYS A 1 86 ? -0.977 13.780 10.282 1.00 80.94 86 LYS A CA 1
ATOM 718 C C . LYS A 1 86 ? 0.003 13.889 9.120 1.00 80.94 86 LYS A C 1
ATOM 720 O O . LYS A 1 86 ? 1.165 13.533 9.283 1.00 80.94 86 LYS A O 1
ATOM 725 N N . PHE A 1 87 ? -0.455 14.392 7.971 1.00 70.31 87 PHE A N 1
ATOM 726 C CA . PHE A 1 87 ? 0.420 14.783 6.853 1.00 70.31 87 PHE A CA 1
ATOM 727 C C . PHE A 1 87 ? 0.986 16.177 7.098 1.00 70.31 87 PHE A C 1
ATOM 729 O O . PHE A 1 87 ? 0.806 17.089 6.296 1.00 70.31 87 PHE A O 1
ATOM 736 N N . GLU A 1 88 ? 1.648 16.363 8.231 1.00 68.81 88 GLU A N 1
ATOM 737 C CA . GLU A 1 88 ? 2.511 17.525 8.394 1.00 68.81 88 GLU A CA 1
ATOM 738 C C . GLU A 1 88 ? 3.780 17.223 7.574 1.00 68.81 88 GLU A C 1
ATOM 740 O O . GLU A 1 88 ? 4.370 16.154 7.719 1.00 68.81 88 GLU A O 1
ATOM 745 N N . ASN A 1 89 ? 4.161 18.120 6.659 1.00 76.44 89 ASN A N 1
ATOM 746 C CA . ASN A 1 89 ? 5.389 18.034 5.849 1.00 76.44 89 ASN A CA 1
ATOM 747 C C . ASN A 1 89 ? 5.438 16.975 4.723 1.00 76.44 89 ASN A C 1
ATOM 749 O O . ASN A 1 89 ? 6.532 16.609 4.298 1.00 76.44 89 ASN A O 1
ATOM 753 N N . LEU A 1 90 ? 4.301 16.517 4.172 1.00 83.94 90 LEU A N 1
ATOM 754 C CA . LEU A 1 90 ? 4.303 15.581 3.024 1.00 83.94 90 LEU A CA 1
ATOM 755 C C . LEU A 1 90 ? 5.169 16.076 1.859 1.00 83.94 90 LEU A C 1
ATOM 757 O O . LEU A 1 90 ? 5.910 15.304 1.264 1.00 83.94 90 LEU A O 1
ATOM 761 N N . GLU A 1 91 ? 5.065 17.360 1.535 1.00 85.81 91 GLU A N 1
ATOM 762 C CA . GLU A 1 91 ? 5.804 17.967 0.428 1.00 85.81 91 GLU A CA 1
ATOM 763 C C . GLU A 1 91 ? 7.316 17.889 0.666 1.00 85.81 91 GLU A C 1
ATOM 765 O O . GLU A 1 91 ? 8.063 17.507 -0.231 1.00 85.81 91 GLU A O 1
ATOM 770 N N . GLU A 1 92 ? 7.762 18.146 1.896 1.00 86.94 92 GLU A N 1
ATOM 771 C CA . GLU A 1 92 ? 9.170 18.028 2.283 1.00 86.94 92 GLU A CA 1
ATOM 772 C C . GLU A 1 92 ? 9.655 16.575 2.290 1.00 86.94 92 GLU A C 1
ATOM 774 O O . GLU A 1 92 ? 10.772 16.298 1.857 1.00 86.94 92 GLU A O 1
ATOM 779 N N . GLU A 1 93 ? 8.826 15.621 2.720 1.00 85.25 93 GLU A N 1
ATOM 780 C CA . GLU A 1 93 ? 9.168 14.197 2.638 1.00 85.25 93 GLU A CA 1
ATOM 781 C C . GLU A 1 93 ? 9.264 13.714 1.185 1.00 85.25 93 GLU A C 1
ATOM 783 O O . GLU A 1 93 ? 10.198 12.991 0.839 1.00 85.25 93 GLU A O 1
ATOM 788 N N . VAL A 1 94 ? 8.364 14.163 0.303 1.00 86.94 94 VAL A N 1
ATOM 789 C CA . VAL A 1 94 ? 8.414 13.830 -1.130 1.00 86.94 94 VAL A CA 1
ATOM 790 C C . VAL A 1 94 ? 9.657 14.432 -1.793 1.00 86.94 94 VAL A C 1
ATOM 792 O O . VAL A 1 94 ? 10.301 13.752 -2.591 1.00 86.94 94 VAL A O 1
ATOM 795 N N . LYS A 1 95 ? 10.072 15.651 -1.419 1.00 87.75 95 LYS A N 1
ATOM 796 C CA . LYS A 1 95 ? 11.315 16.272 -1.920 1.00 87.75 95 LYS A CA 1
ATOM 797 C C . LYS A 1 95 ? 12.578 15.481 -1.569 1.00 87.75 95 LYS A C 1
ATOM 799 O O . LYS A 1 95 ? 13.555 15.534 -2.314 1.00 87.75 95 LYS A O 1
ATOM 804 N N . LYS A 1 96 ? 12.584 14.738 -0.455 1.00 88.06 96 LYS A N 1
ATOM 805 C CA . LYS A 1 96 ? 13.728 13.897 -0.048 1.00 88.06 96 LYS A CA 1
ATOM 806 C C . LYS A 1 96 ? 13.891 12.649 -0.920 1.00 88.06 96 LYS A C 1
ATOM 808 O O . LYS A 1 96 ? 14.948 12.015 -0.877 1.00 88.06 96 LYS A O 1
ATOM 813 N N . ILE A 1 97 ? 12.876 12.279 -1.702 1.00 84.62 97 ILE A N 1
ATOM 814 C CA . ILE A 1 97 ? 12.906 11.097 -2.562 1.00 84.62 97 ILE A CA 1
ATOM 815 C C . ILE A 1 97 ? 13.778 11.391 -3.784 1.00 84.62 97 ILE A C 1
ATOM 817 O O . ILE A 1 97 ? 13.403 12.146 -4.675 1.00 84.62 97 ILE A O 1
ATOM 821 N N . LYS A 1 98 ? 14.964 10.776 -3.817 1.00 83.25 98 LYS A N 1
ATOM 822 C CA . LYS A 1 98 ? 15.937 10.951 -4.910 1.00 83.25 98 LYS A CA 1
ATOM 823 C C . LYS A 1 98 ? 15.763 9.954 -6.054 1.00 83.25 98 LYS A C 1
ATOM 825 O O . LYS A 1 98 ? 16.177 10.237 -7.172 1.00 83.25 98 LYS A O 1
ATOM 830 N N . ASN A 1 99 ? 15.187 8.786 -5.777 1.00 82.81 99 ASN A N 1
ATOM 831 C CA . ASN A 1 99 ? 14.955 7.780 -6.808 1.00 82.81 99 ASN A CA 1
ATOM 832 C C . ASN A 1 99 ? 13.696 8.128 -7.611 1.00 82.81 99 ASN A C 1
ATOM 834 O O . ASN A 1 99 ? 12.714 8.569 -7.010 1.00 82.81 99 ASN A O 1
ATOM 838 N N . PRO A 1 100 ? 13.680 7.878 -8.932 1.00 85.00 100 PRO A N 1
ATOM 839 C CA . PRO A 1 100 ? 12.467 8.043 -9.716 1.00 85.00 100 PRO A CA 1
ATOM 840 C C . PRO A 1 100 ? 11.375 7.116 -9.179 1.00 85.00 100 PRO A C 1
ATOM 842 O O . PRO A 1 100 ? 11.603 5.922 -8.966 1.00 85.00 100 PRO A O 1
ATOM 845 N N . LEU A 1 101 ? 10.190 7.684 -8.966 1.00 89.12 101 LEU A N 1
ATOM 846 C CA . LEU A 1 101 ? 8.994 6.915 -8.668 1.00 89.12 101 LEU A CA 1
ATOM 847 C C . LEU A 1 101 ? 8.188 6.720 -9.944 1.00 89.12 101 LEU A C 1
ATOM 849 O O . LEU A 1 101 ? 8.028 7.651 -10.730 1.00 89.12 101 LEU A O 1
ATOM 853 N N . TRP A 1 102 ? 7.663 5.522 -10.147 1.00 89.12 102 TRP A N 1
ATOM 854 C CA . TRP A 1 102 ? 6.874 5.1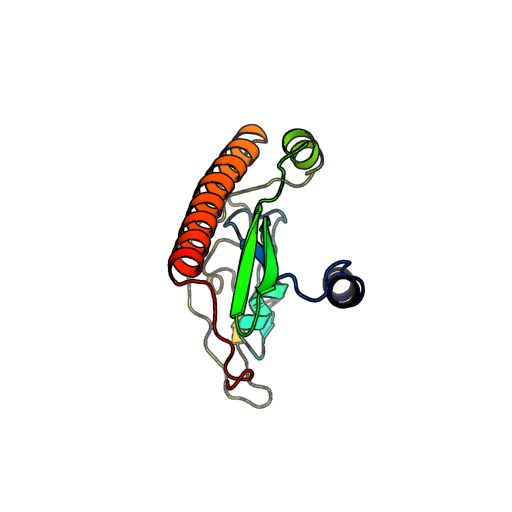96 -11.330 1.00 89.12 102 TRP A CA 1
ATOM 855 C C . TRP A 1 102 ? 5.731 4.255 -10.975 1.00 89.12 102 TRP A C 1
ATOM 857 O O . TRP A 1 102 ? 5.807 3.516 -9.988 1.00 89.12 102 TRP A O 1
ATOM 867 N N . LEU A 1 103 ? 4.656 4.305 -11.759 1.00 88.19 103 LEU A N 1
ATOM 868 C CA . LEU A 1 103 ? 3.510 3.424 -11.568 1.00 88.19 103 LEU A CA 1
ATOM 869 C C . LEU A 1 103 ? 3.776 2.083 -12.254 1.00 88.19 103 LEU A C 1
ATOM 871 O O . LEU A 1 103 ? 3.879 2.028 -13.478 1.00 88.19 103 LEU A O 1
ATOM 875 N N . ALA A 1 104 ? 3.870 1.000 -11.480 1.00 87.50 104 ALA A N 1
ATOM 876 C CA . ALA A 1 104 ? 4.010 -0.326 -12.063 1.00 87.50 104 ALA A CA 1
ATOM 877 C C . ALA A 1 104 ? 2.691 -0.782 -12.678 1.00 87.50 104 ALA A C 1
ATOM 879 O O . ALA A 1 104 ? 1.724 -1.073 -11.969 1.00 87.50 104 ALA A O 1
ATOM 880 N N . ASN A 1 105 ? 2.672 -0.866 -14.006 1.00 87.06 105 ASN A N 1
ATOM 881 C CA . ASN A 1 105 ? 1.540 -1.404 -14.740 1.00 87.06 105 ASN A CA 1
ATOM 882 C C . ASN A 1 105 ? 1.501 -2.928 -14.628 1.00 87.06 105 ASN A C 1
ATOM 884 O O . ASN A 1 105 ? 2.512 -3.589 -14.359 1.00 87.06 105 ASN A O 1
ATOM 888 N N . LYS A 1 106 ? 0.312 -3.489 -14.853 1.00 89.44 106 LYS A N 1
ATOM 889 C CA . LYS A 1 106 ? 0.137 -4.935 -14.958 1.00 89.44 106 LYS A CA 1
ATOM 890 C C . LYS A 1 106 ? 1.001 -5.458 -16.104 1.00 89.44 106 LYS A C 1
ATOM 892 O O . LYS A 1 106 ? 1.008 -4.876 -17.186 1.00 89.44 106 LYS A O 1
ATOM 897 N N . ASN A 1 107 ? 1.728 -6.541 -15.865 1.00 89.44 107 ASN A N 1
ATOM 898 C CA . ASN A 1 107 ? 2.555 -7.164 -16.880 1.00 89.44 107 ASN A CA 1
ATOM 899 C C . ASN A 1 107 ? 1.647 -7.848 -17.921 1.00 89.44 107 ASN A C 1
ATOM 901 O O . ASN A 1 107 ? 0.939 -8.796 -17.565 1.00 89.44 107 ASN A O 1
ATOM 905 N N . PRO A 1 108 ? 1.644 -7.405 -19.193 1.00 90.62 108 PRO A N 1
ATOM 906 C CA . PR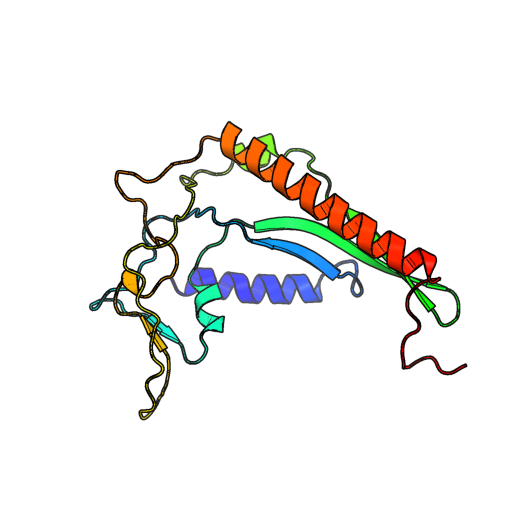O A 1 108 ? 0.794 -8.001 -20.224 1.00 90.62 108 PRO A CA 1
ATOM 907 C C . PRO A 1 108 ? 1.183 -9.451 -20.540 1.00 90.62 108 PRO A C 1
ATOM 909 O O . PRO A 1 108 ? 0.344 -10.225 -20.986 1.00 90.62 108 PRO A O 1
ATOM 912 N N . ASN A 1 109 ? 2.430 -9.832 -20.256 1.00 93.44 109 ASN A N 1
ATOM 913 C CA . ASN A 1 109 ? 2.979 -11.158 -20.521 1.00 93.44 109 ASN A CA 1
ATOM 914 C C . ASN A 1 109 ? 3.085 -11.999 -19.241 1.00 93.44 109 ASN A C 1
ATOM 916 O O . ASN A 1 109 ? 3.966 -12.849 -19.137 1.00 93.44 109 ASN A O 1
ATOM 920 N N . TYR A 1 110 ? 2.241 -11.735 -18.238 1.00 93.56 110 TYR A N 1
ATOM 921 C CA . TYR A 1 110 ? 2.313 -12.423 -16.953 1.00 93.56 110 TYR A CA 1
ATOM 922 C C . TYR A 1 110 ? 2.118 -13.942 -17.087 1.00 93.56 110 TYR A C 1
ATOM 924 O O . TYR A 1 110 ? 1.107 -14.423 -17.599 1.00 93.56 110 TYR A O 1
ATOM 932 N N . ILE A 1 111 ? 3.069 -14.696 -16.543 1.00 93.50 111 ILE A N 1
ATOM 933 C CA . ILE A 1 111 ? 3.069 -16.150 -16.437 1.00 93.50 111 ILE A CA 1
ATOM 934 C C . ILE A 1 111 ? 3.135 -16.494 -14.955 1.00 93.50 111 ILE A C 1
ATOM 936 O O . ILE A 1 111 ? 4.170 -16.321 -14.308 1.00 93.50 111 ILE A O 1
ATOM 940 N N . LYS A 1 112 ? 2.033 -17.024 -14.419 1.00 90.81 112 LYS A N 1
ATOM 941 C CA . LYS A 1 112 ? 1.968 -17.432 -13.016 1.00 90.81 112 LYS A CA 1
ATOM 942 C C . LYS A 1 112 ? 3.087 -18.444 -12.695 1.00 90.81 112 LYS A C 1
ATOM 944 O O . LYS A 1 112 ? 3.148 -19.482 -13.361 1.00 90.81 112 LYS A O 1
ATOM 949 N N . PRO A 1 113 ? 3.942 -18.175 -11.688 1.00 88.00 113 PRO A N 1
ATOM 950 C CA . PRO A 1 113 ? 4.950 -19.125 -11.230 1.00 88.00 113 PRO A CA 1
ATOM 951 C C . PRO A 1 113 ? 4.302 -20.450 -10.828 1.00 88.00 113 PRO A C 1
ATOM 953 O O . PRO A 1 113 ? 3.252 -20.467 -10.177 1.00 88.00 113 PRO A O 1
ATOM 956 N N . LYS A 1 114 ? 4.931 -21.563 -11.204 1.00 86.06 114 LYS A N 1
ATOM 957 C CA . LYS A 1 114 ? 4.500 -22.905 -10.800 1.00 86.06 114 LYS A CA 1
ATOM 958 C C . LYS A 1 114 ? 5.311 -23.362 -9.592 1.00 86.06 114 LYS A C 1
ATOM 960 O O . LYS A 1 114 ? 6.501 -23.068 -9.501 1.00 86.06 114 LYS A O 1
ATOM 965 N N . PHE A 1 115 ? 4.658 -24.084 -8.686 1.00 85.69 115 PHE A N 1
ATOM 966 C CA . PHE A 1 115 ? 5.348 -24.776 -7.605 1.00 85.69 115 PHE A CA 1
ATOM 967 C C . PHE A 1 115 ? 6.058 -26.007 -8.171 1.00 85.69 115 PHE A C 1
ATOM 969 O O . PHE A 1 115 ? 5.456 -26.785 -8.913 1.00 85.69 115 PHE A O 1
ATOM 976 N N . TYR A 1 116 ? 7.332 -26.168 -7.838 1.00 84.38 116 TYR A N 1
ATOM 977 C CA . TYR A 1 116 ? 8.139 -27.326 -8.192 1.00 84.38 116 TYR A CA 1
ATOM 978 C C . TYR A 1 116 ? 8.275 -28.236 -6.968 1.00 84.38 116 TYR A C 1
ATOM 980 O O . TYR A 1 116 ? 8.743 -27.773 -5.934 1.00 84.38 116 TYR A O 1
ATOM 988 N N . ASP A 1 117 ? 7.892 -29.510 -7.083 1.00 78.06 117 ASP A N 1
ATOM 989 C CA . ASP A 1 117 ? 7.762 -30.467 -5.962 1.00 78.06 117 ASP A CA 1
ATOM 990 C C . ASP A 1 117 ? 8.988 -31.397 -5.779 1.00 78.06 117 ASP A C 1
ATOM 992 O O . ASP A 1 117 ? 8.897 -32.512 -5.275 1.00 78.06 117 ASP A O 1
ATOM 996 N N . GLY A 1 118 ? 10.168 -30.980 -6.252 1.00 79.06 118 GLY A N 1
ATOM 997 C CA . GLY A 1 118 ? 11.411 -31.751 -6.092 1.00 79.06 118 GLY A CA 1
ATOM 998 C C . GLY A 1 118 ? 12.050 -31.626 -4.699 1.00 79.06 118 GLY A C 1
ATOM 999 O O . GLY A 1 118 ? 11.558 -30.905 -3.832 1.00 79.06 118 GLY A O 1
ATOM 1000 N N . MET A 1 119 ? 13.205 -32.278 -4.485 1.00 58.31 119 MET A N 1
ATOM 1001 C CA . MET A 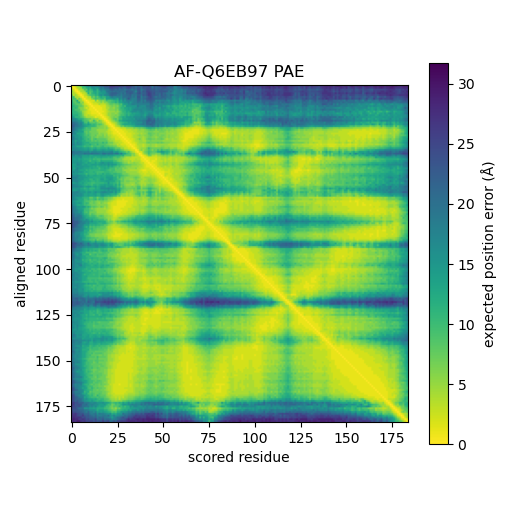1 119 ? 14.007 -32.113 -3.258 1.00 58.31 119 MET A CA 1
ATOM 1002 C C . MET A 1 119 ? 14.413 -30.639 -3.075 1.00 58.31 119 MET A C 1
ATOM 1004 O O . MET A 1 119 ? 15.334 -30.141 -3.722 1.00 58.31 119 MET A O 1
ATOM 1008 N N . GLY A 1 120 ? 13.689 -29.937 -2.203 1.00 67.38 120 GLY A N 1
ATOM 1009 C CA . GLY A 1 120 ? 13.799 -28.493 -1.984 1.00 67.38 120 GLY A CA 1
ATOM 1010 C C . GLY A 1 120 ? 12.736 -27.674 -2.715 1.00 67.38 120 GLY A C 1
ATOM 1011 O O . GLY A 1 120 ? 13.075 -26.613 -3.233 1.00 67.38 120 GLY A O 1
ATOM 1012 N N . GLY A 1 121 ? 11.506 -28.182 -2.813 1.00 82.12 121 GLY A N 1
ATOM 1013 C CA . GLY A 1 121 ? 10.418 -27.570 -3.564 1.00 82.12 121 GLY A CA 1
ATOM 1014 C C . GLY A 1 121 ? 10.158 -26.089 -3.272 1.00 82.12 121 GLY A C 1
ATOM 1015 O O . GLY A 1 121 ? 10.540 -25.555 -2.233 1.00 82.12 121 GLY A O 1
ATOM 1016 N N . GLY A 1 122 ? 9.549 -25.410 -4.239 1.00 88.50 122 GLY A N 1
ATOM 1017 C CA . GLY A 1 122 ? 9.340 -23.967 -4.183 1.00 88.50 122 GLY A CA 1
ATOM 1018 C C . GLY A 1 122 ? 8.890 -23.360 -5.507 1.00 88.50 122 GLY A C 1
ATOM 1019 O O . GLY A 1 122 ? 8.691 -24.049 -6.507 1.00 88.50 122 GLY A O 1
ATOM 1020 N N . TYR A 1 123 ? 8.738 -22.044 -5.506 1.00 88.94 123 TYR A N 1
ATOM 1021 C CA . TYR A 1 123 ? 8.376 -21.229 -6.654 1.00 88.94 123 TYR A CA 1
ATOM 1022 C C . TYR A 1 123 ? 9.624 -20.638 -7.291 1.00 88.94 123 TYR A C 1
ATOM 1024 O O . TYR A 1 123 ? 10.430 -19.993 -6.616 1.00 88.94 123 TYR A O 1
ATOM 1032 N N . TYR A 1 124 ? 9.744 -20.828 -8.599 1.00 88.06 124 TYR A N 1
ATOM 1033 C CA . TYR A 1 124 ? 10.843 -20.308 -9.398 1.00 88.06 124 TYR A CA 1
ATOM 1034 C C . TYR A 1 124 ? 10.356 -19.133 -10.241 1.00 88.06 124 TYR A C 1
ATOM 1036 O O . TYR A 1 124 ? 9.342 -19.213 -10.936 1.00 88.06 124 TYR A O 1
ATOM 1044 N N . PHE A 1 125 ? 11.087 -18.029 -10.154 1.00 90.56 125 PHE A N 1
ATOM 1045 C CA . PHE A 1 125 ? 10.884 -16.832 -10.951 1.00 90.56 125 PHE A CA 1
ATOM 1046 C C . PHE A 1 125 ? 12.132 -16.662 -11.804 1.00 90.56 125 PHE A C 1
ATOM 1048 O O . PHE A 1 125 ? 13.162 -16.199 -11.321 1.00 90.56 125 PHE A O 1
ATOM 1055 N N . GLU A 1 126 ? 12.044 -17.073 -13.060 1.00 89.56 126 GLU A N 1
ATOM 1056 C CA . GLU A 1 126 ? 13.167 -17.123 -14.006 1.00 89.56 126 GLU A CA 1
ATOM 1057 C C . GLU A 1 126 ? 13.041 -16.042 -15.083 1.00 89.56 126 GLU A C 1
ATOM 1059 O O . GLU A 1 126 ? 13.934 -15.837 -15.896 1.00 89.56 126 GLU A O 1
ATOM 1064 N N . SER A 1 127 ? 11.935 -15.302 -15.092 1.00 90.50 127 SER A N 1
ATOM 1065 C CA . SER A 1 127 ? 11.677 -14.244 -16.059 1.00 90.50 127 SER A CA 1
ATOM 1066 C C . SER A 1 127 ? 10.901 -13.100 -15.415 1.00 90.50 127 SER A C 1
ATOM 1068 O O . SER A 1 127 ? 10.059 -13.356 -14.548 1.00 90.50 127 SER A O 1
ATOM 1070 N N . PRO A 1 128 ? 11.080 -11.843 -15.869 1.00 89.44 128 PRO A N 1
ATOM 1071 C CA . PRO A 1 128 ? 10.215 -10.723 -15.483 1.00 89.44 128 PRO A CA 1
ATOM 1072 C C . PRO A 1 128 ? 8.721 -11.028 -15.665 1.00 89.44 128 PRO A C 1
ATOM 1074 O O . PRO A 1 128 ? 7.880 -10.505 -14.937 1.00 89.44 128 PRO A O 1
ATOM 1077 N N . ASN A 1 129 ? 8.392 -11.926 -16.598 1.00 92.25 129 ASN A N 1
ATOM 1078 C CA . ASN A 1 129 ? 7.037 -12.405 -16.850 1.00 92.25 129 ASN A CA 1
ATOM 1079 C C . ASN A 1 129 ? 6.439 -13.178 -15.674 1.00 92.25 129 ASN A C 1
ATOM 1081 O O . ASN A 1 129 ? 5.226 -13.284 -15.578 1.00 92.25 129 ASN A O 1
ATOM 1085 N N . ASN A 1 130 ? 7.243 -13.656 -14.728 1.00 91.06 130 ASN A N 1
ATOM 1086 C CA . ASN A 1 130 ? 6.741 -14.281 -13.509 1.00 91.06 130 ASN A CA 1
ATOM 1087 C C . ASN A 1 130 ? 6.204 -13.282 -12.474 1.00 91.06 130 ASN A C 1
ATOM 1089 O O . ASN A 1 130 ? 5.660 -13.694 -11.450 1.00 91.06 130 ASN A O 1
ATOM 1093 N N . LEU A 1 131 ? 6.318 -11.978 -12.737 1.00 89.19 131 LEU A N 1
ATOM 1094 C CA . LEU A 1 131 ? 5.782 -10.918 -11.892 1.00 89.19 131 LEU A CA 1
ATOM 1095 C C . LEU A 1 131 ? 4.506 -10.337 -12.503 1.00 89.19 131 LEU A C 1
ATOM 1097 O O . LEU A 1 131 ? 4.479 -9.960 -13.674 1.00 89.19 131 LEU A O 1
ATOM 1101 N N . GLU A 1 132 ? 3.453 -10.245 -11.687 1.00 88.56 132 GLU A N 1
ATOM 1102 C CA . GLU A 1 132 ? 2.141 -9.721 -12.104 1.00 88.56 132 GLU A CA 1
ATOM 1103 C C . GLU A 1 132 ? 2.210 -8.253 -12.543 1.00 88.56 132 GLU A C 1
ATOM 1105 O O . GLU A 1 132 ? 1.432 -7.813 -13.388 1.00 88.56 132 GLU A O 1
ATOM 1110 N N . TYR A 1 133 ? 3.168 -7.505 -12.001 1.00 88.44 133 TYR A N 1
ATOM 1111 C CA . TYR A 1 133 ? 3.430 -6.114 -12.340 1.00 88.44 133 TYR A CA 1
ATOM 1112 C C . TYR A 1 133 ? 4.837 -5.970 -12.902 1.00 88.44 133 TYR A C 1
ATOM 1114 O O . TYR A 1 133 ? 5.745 -6.718 -12.532 1.00 88.44 133 TYR A O 1
ATOM 1122 N N . GLN A 1 134 ? 5.019 -4.978 -13.770 1.00 87.69 134 GLN A N 1
ATOM 1123 C CA . GLN A 1 134 ? 6.331 -4.619 -14.294 1.00 87.69 134 GLN A CA 1
ATOM 1124 C C . GLN A 1 134 ? 7.324 -4.363 -13.146 1.00 87.69 134 GLN A C 1
ATOM 1126 O O . GLN A 1 134 ? 6.986 -3.777 -12.115 1.00 87.69 134 GLN A O 1
ATOM 1131 N N . CYS A 1 135 ? 8.567 -4.807 -13.337 1.00 84.94 135 CYS A N 1
ATOM 1132 C CA . CYS A 1 135 ? 9.624 -4.779 -12.319 1.00 84.94 135 CYS A CA 1
ATOM 1133 C C . CYS A 1 135 ? 10.784 -3.822 -12.643 1.00 84.94 135 CYS A C 1
ATOM 1135 O O . CYS A 1 135 ? 11.713 -3.651 -11.848 1.00 84.94 135 CYS A O 1
ATOM 1137 N N . LYS A 1 136 ? 10.728 -3.173 -13.809 1.00 85.19 136 LYS A N 1
ATOM 1138 C CA . LYS A 1 136 ? 11.667 -2.146 -14.258 1.00 85.19 136 LYS A CA 1
ATOM 1139 C C . LYS A 1 136 ? 10.935 -1.100 -15.095 1.00 85.19 136 LYS A C 1
ATOM 1141 O O . LYS A 1 136 ? 9.870 -1.383 -15.634 1.00 85.19 136 LYS A O 1
ATOM 1146 N N . ILE A 1 137 ? 11.536 0.082 -15.191 1.00 84.25 137 ILE A N 1
ATOM 1147 C CA . ILE A 1 137 ? 11.058 1.162 -16.054 1.00 84.25 137 ILE A 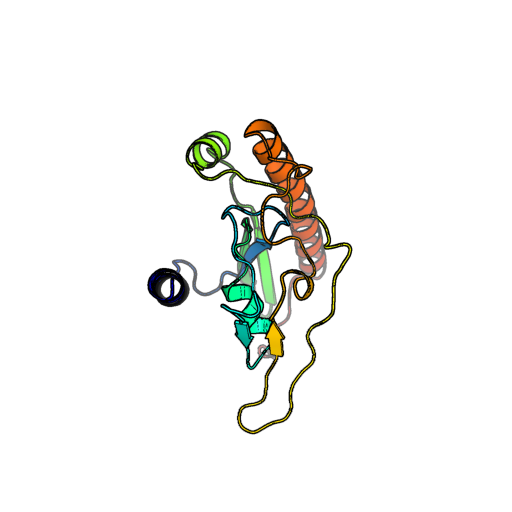CA 1
ATOM 1148 C C . ILE A 1 137 ? 11.300 0.755 -17.510 1.00 84.25 137 ILE A C 1
ATOM 1150 O O . ILE A 1 137 ? 12.438 0.497 -17.902 1.00 84.25 137 ILE A O 1
ATOM 1154 N N . GLU A 1 138 ? 10.227 0.720 -18.287 1.00 83.00 138 GLU A N 1
ATOM 1155 C CA . GLU A 1 138 ? 10.234 0.586 -19.743 1.00 83.00 138 GLU A CA 1
ATOM 1156 C C . GLU A 1 138 ? 10.080 1.965 -20.408 1.00 83.00 138 GLU A C 1
ATOM 1158 O O . GLU A 1 138 ? 9.756 2.961 -19.757 1.00 83.00 138 GLU A O 1
ATOM 1163 N N . LYS A 1 139 ? 10.302 2.046 -21.724 1.00 81.00 139 LYS A N 1
ATOM 1164 C CA . LYS A 1 139 ? 10.259 3.316 -22.477 1.00 81.00 139 LYS A CA 1
ATOM 1165 C C . LYS A 1 139 ? 8.910 4.047 -22.375 1.00 81.00 139 LYS A C 1
ATOM 1167 O O . LYS A 1 139 ? 8.871 5.269 -22.455 1.00 81.00 139 LYS A O 1
ATOM 1172 N N . ASP A 1 140 ? 7.824 3.304 -22.223 1.00 81.06 140 ASP A N 1
ATOM 1173 C CA . ASP A 1 140 ? 6.438 3.768 -22.117 1.00 81.06 140 ASP A CA 1
ATOM 1174 C C . ASP A 1 140 ? 5.949 3.903 -20.662 1.00 81.06 140 ASP A C 1
ATOM 11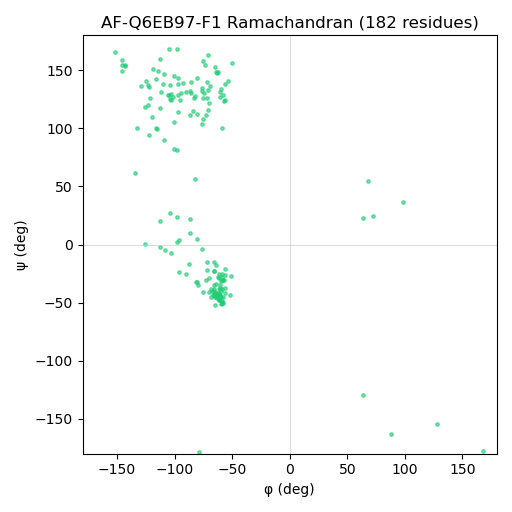76 O O . ASP A 1 140 ? 4.785 4.210 -20.411 1.00 81.06 140 ASP A O 1
ATOM 1180 N N . THR A 1 141 ? 6.827 3.681 -19.683 1.00 84.88 141 THR A N 1
ATOM 1181 C CA . THR A 1 141 ? 6.472 3.757 -18.267 1.00 84.88 141 THR A CA 1
ATOM 1182 C C . THR A 1 141 ? 6.213 5.194 -17.822 1.00 84.88 141 THR A C 1
ATOM 1184 O O . THR A 1 141 ? 7.024 6.094 -18.046 1.00 84.88 141 THR A O 1
ATOM 1187 N N . GLN A 1 142 ? 5.112 5.404 -17.098 1.00 87.88 142 GLN A N 1
ATOM 1188 C CA . GLN A 1 142 ? 4.802 6.695 -16.491 1.00 87.88 142 GLN A CA 1
ATOM 1189 C C . GLN A 1 142 ? 5.666 6.936 -15.243 1.00 87.88 142 GLN A C 1
ATOM 1191 O O . GLN A 1 142 ? 5.397 6.404 -14.160 1.00 87.88 142 GLN A O 1
ATOM 1196 N N . ILE A 1 143 ? 6.687 7.781 -15.392 1.00 90.69 143 ILE A N 1
ATOM 1197 C CA . ILE A 1 143 ? 7.445 8.350 -14.272 1.00 90.69 143 ILE A CA 1
ATOM 1198 C C . ILE A 1 143 ? 6.604 9.457 -13.632 1.00 90.69 143 ILE A C 1
ATOM 1200 O O . ILE A 1 143 ? 6.060 10.314 -14.328 1.00 90.69 143 ILE A O 1
ATOM 1204 N N . LEU A 1 144 ? 6.486 9.429 -12.307 1.00 91.75 144 LEU A N 1
ATOM 1205 C CA . LEU A 1 144 ? 5.653 10.353 -11.549 1.00 91.75 144 LEU A CA 1
ATOM 1206 C C . LEU A 1 144 ? 6.445 11.600 -11.147 1.00 91.75 144 LEU A C 1
ATOM 1208 O O . LEU A 1 144 ? 7.533 11.501 -10.577 1.00 91.75 144 LEU A O 1
ATOM 1212 N N . SER A 1 145 ? 5.874 12.779 -11.393 1.00 92.88 145 SER A N 1
ATOM 1213 C CA . SER A 1 145 ? 6.377 14.036 -10.834 1.00 92.88 145 SER A CA 1
ATOM 1214 C C . SER A 1 145 ? 6.101 14.122 -9.326 1.00 92.88 145 SER A C 1
ATOM 1216 O O . SER A 1 145 ? 5.235 13.422 -8.796 1.00 92.88 145 SER A O 1
ATOM 1218 N N . GLN A 1 146 ? 6.795 15.020 -8.619 1.00 91.31 146 GLN A N 1
ATOM 1219 C CA . GLN A 1 146 ? 6.531 15.267 -7.193 1.00 91.31 146 GLN A CA 1
ATOM 1220 C C . GLN A 1 146 ? 5.072 15.665 -6.939 1.00 91.31 146 GLN A C 1
ATOM 1222 O O . GLN A 1 146 ? 4.447 15.147 -6.017 1.00 91.31 146 GLN A O 1
ATOM 1227 N N . GLU A 1 147 ? 4.502 16.519 -7.789 1.00 93.06 147 GLU A N 1
ATOM 1228 C CA . GLU A 1 147 ? 3.099 16.935 -7.699 1.00 93.06 147 GLU A CA 1
ATOM 1229 C C . GLU A 1 147 ? 2.137 15.755 -7.874 1.00 93.06 147 GLU A C 1
ATOM 1231 O O . GLU A 1 147 ? 1.185 15.615 -7.104 1.00 93.06 147 GLU A O 1
ATOM 1236 N N . GLN A 1 148 ? 2.413 14.863 -8.833 1.00 93.31 148 GLN A N 1
ATOM 1237 C CA . GLN A 1 148 ? 1.623 13.648 -9.041 1.00 93.31 148 GLN A CA 1
ATOM 1238 C C . GLN A 1 148 ? 1.707 12.711 -7.832 1.00 93.31 148 GLN A C 1
ATOM 1240 O O . GLN A 1 148 ? 0.682 12.190 -7.399 1.00 93.31 148 GLN A O 1
ATOM 1245 N N . ILE A 1 149 ? 2.895 12.539 -7.243 1.00 91.75 149 ILE A N 1
ATOM 1246 C CA . ILE A 1 149 ? 3.085 11.740 -6.022 1.00 91.75 149 ILE A CA 1
ATOM 1247 C C . ILE A 1 149 ? 2.282 12.342 -4.864 1.00 91.75 149 ILE A C 1
ATOM 1249 O O . ILE A 1 149 ? 1.549 11.623 -4.186 1.00 91.75 149 ILE A O 1
ATOM 1253 N N . ILE A 1 150 ? 2.381 13.657 -4.647 1.00 92.00 150 ILE A N 1
ATOM 1254 C CA . ILE A 1 150 ? 1.664 14.358 -3.573 1.00 92.00 150 ILE A CA 1
ATOM 1255 C C . ILE A 1 150 ? 0.151 14.215 -3.757 1.00 92.00 150 ILE A C 1
ATOM 1257 O O . ILE A 1 150 ? -0.551 13.877 -2.802 1.00 92.00 150 ILE A O 1
ATOM 1261 N N . SER A 1 151 ? -0.349 14.452 -4.972 1.00 93.12 151 SER A N 1
ATOM 1262 C CA . SER A 1 151 ? -1.768 14.320 -5.309 1.00 93.12 151 SER A CA 1
ATOM 1263 C C . SER A 1 151 ? -2.269 12.897 -5.045 1.00 93.12 151 SER A C 1
ATOM 1265 O O . SER A 1 151 ? -3.223 12.704 -4.288 1.00 93.12 151 SER A O 1
ATOM 1267 N N . TYR A 1 152 ? -1.546 11.897 -5.555 1.00 91.19 152 TYR A N 1
ATOM 1268 C CA . TYR A 1 152 ? -1.870 10.484 -5.386 1.00 91.19 152 TYR A CA 1
ATOM 1269 C C . TYR A 1 152 ? -1.893 10.055 -3.910 1.00 91.19 152 TYR A C 1
ATOM 1271 O O . TYR A 1 152 ? -2.828 9.386 -3.461 1.00 91.19 152 TYR A O 1
ATOM 1279 N N . VAL A 1 153 ? -0.894 10.471 -3.122 1.00 90.94 153 VAL A N 1
ATOM 1280 C CA . VAL A 1 153 ? -0.830 10.173 -1.683 1.00 90.94 153 VAL A CA 1
ATOM 1281 C C . VAL A 1 153 ? -1.997 10.814 -0.937 1.00 90.94 153 VAL A C 1
ATOM 1283 O O . VAL A 1 153 ? -2.640 10.133 -0.138 1.00 90.94 153 VAL A O 1
ATOM 1286 N N . LYS A 1 154 ? -2.304 12.092 -1.205 1.00 92.06 154 LYS A N 1
ATOM 1287 C CA . LYS A 1 154 ? -3.424 12.807 -0.569 1.00 92.06 154 LYS A CA 1
ATOM 1288 C C . LYS A 1 154 ? -4.761 12.125 -0.867 1.00 92.06 154 LYS A C 1
ATOM 1290 O O . LYS A 1 154 ? -5.557 11.922 0.051 1.00 92.06 154 LYS A O 1
ATOM 1295 N N . GLU A 1 155 ? -4.992 11.732 -2.118 1.00 93.19 155 GLU A N 1
ATOM 1296 C CA . GLU A 1 155 ? -6.234 11.077 -2.531 1.00 93.19 155 GLU A CA 1
ATOM 1297 C C . GLU A 1 155 ? -6.408 9.705 -1.865 1.00 93.19 155 GLU A C 1
ATOM 1299 O O . GLU A 1 155 ? -7.435 9.451 -1.225 1.00 93.19 155 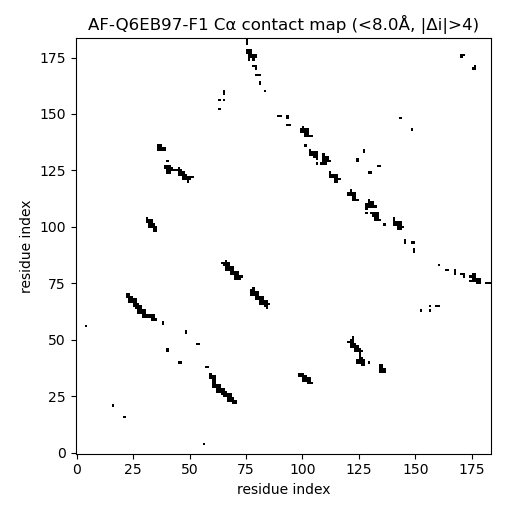GLU A O 1
ATOM 1304 N N . LEU A 1 156 ? -5.401 8.827 -1.963 1.00 92.25 156 LEU A N 1
ATOM 1305 C CA . LEU A 1 156 ? -5.467 7.503 -1.345 1.00 92.25 156 LEU A CA 1
ATOM 1306 C C . LEU A 1 156 ? -5.601 7.593 0.170 1.00 92.25 156 LEU A C 1
ATOM 1308 O O . LEU A 1 156 ? -6.396 6.856 0.758 1.00 92.25 156 LEU A O 1
ATOM 1312 N N . TYR A 1 157 ? -4.851 8.492 0.802 1.00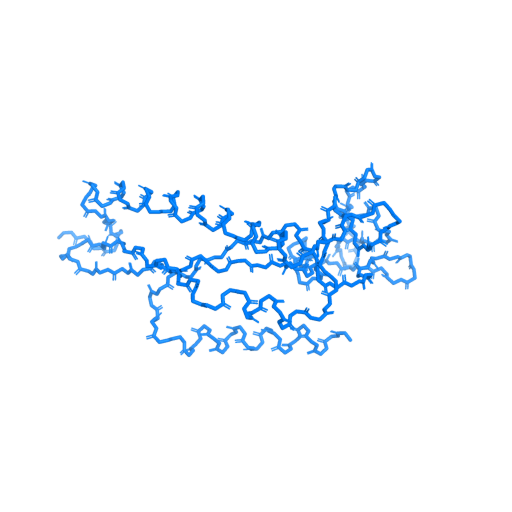 92.00 157 TYR A N 1
ATOM 1313 C CA . TYR A 1 157 ? -4.944 8.695 2.235 1.00 92.00 157 TYR A CA 1
ATOM 1314 C C . TYR A 1 157 ? -6.357 9.116 2.654 1.00 92.00 157 TYR A C 1
ATOM 1316 O O . TYR A 1 157 ? -6.957 8.491 3.531 1.00 92.00 157 TYR A O 1
ATOM 1324 N N . SER A 1 158 ? -6.921 10.136 2.000 1.00 92.00 158 SER A N 1
ATOM 1325 C CA . SER A 1 158 ? -8.256 10.647 2.318 1.00 92.00 158 SER A CA 1
ATOM 1326 C C . SER A 1 158 ? -9.325 9.558 2.184 1.00 92.00 158 SER A C 1
ATOM 1328 O O . SER A 1 158 ? -10.085 9.318 3.125 1.00 92.00 158 SER A O 1
ATOM 1330 N N . LYS A 1 159 ? -9.323 8.814 1.068 1.00 94.44 159 LYS A N 1
ATOM 1331 C CA . LYS A 1 159 ? -10.274 7.715 0.838 1.00 94.44 159 LYS A CA 1
ATOM 1332 C C . LYS A 1 159 ? -10.171 6.635 1.916 1.00 94.44 159 LYS A C 1
ATOM 1334 O O . LYS A 1 159 ? -11.180 6.255 2.510 1.00 94.44 159 LYS A O 1
ATOM 1339 N N . ASN A 1 160 ? -8.959 6.158 2.200 1.00 93.38 160 ASN A N 1
ATOM 1340 C CA . ASN A 1 160 ? -8.760 5.056 3.142 1.00 93.38 160 ASN A CA 1
ATOM 1341 C C . ASN A 1 160 ? -9.052 5.467 4.589 1.00 93.38 160 ASN A C 1
ATOM 1343 O O . ASN A 1 160 ? -9.692 4.718 5.322 1.00 93.38 160 ASN A O 1
ATOM 1347 N N . THR A 1 161 ? -8.644 6.667 5.007 1.00 93.06 161 THR A N 1
ATOM 1348 C CA . THR A 1 161 ? -8.928 7.146 6.369 1.00 93.06 161 THR A CA 1
ATOM 1349 C C . THR A 1 161 ? -10.409 7.357 6.622 1.00 93.06 161 THR A C 1
ATOM 1351 O O . THR A 1 161 ? -10.873 7.055 7.720 1.00 93.06 161 THR A O 1
ATOM 1354 N N . MET A 1 162 ? -11.160 7.803 5.614 1.00 94.38 162 MET A N 1
ATOM 1355 C CA . MET A 1 162 ? -12.612 7.905 5.699 1.00 94.38 162 MET A CA 1
ATOM 1356 C C . MET A 1 162 ? -13.262 6.525 5.850 1.00 94.38 162 MET A C 1
ATOM 1358 O O . MET A 1 162 ? -14.099 6.347 6.731 1.00 94.38 162 MET A O 1
ATOM 1362 N N . ILE A 1 163 ? -12.841 5.532 5.058 1.00 95.06 163 ILE A N 1
ATOM 1363 C CA . ILE A 1 163 ? -13.338 4.150 5.167 1.00 95.06 163 ILE A CA 1
ATOM 1364 C C . ILE A 1 163 ? -13.069 3.579 6.565 1.00 95.06 163 ILE A C 1
ATOM 1366 O O . ILE A 1 163 ? -13.988 3.074 7.209 1.00 95.06 163 ILE A O 1
ATOM 1370 N N . ILE A 1 164 ? -11.833 3.702 7.061 1.00 94.06 164 ILE A N 1
ATOM 1371 C CA . ILE A 1 164 ? -11.444 3.203 8.388 1.00 94.06 164 ILE A CA 1
ATOM 1372 C C . ILE A 1 164 ? -12.251 3.902 9.480 1.00 94.06 164 ILE A C 1
ATOM 1374 O O . ILE A 1 164 ? -12.792 3.239 10.363 1.00 94.06 164 ILE A O 1
ATOM 1378 N N . LYS A 1 165 ? -12.366 5.233 9.415 1.00 94.06 165 LYS A N 1
ATOM 1379 C CA . LYS A 1 165 ? -13.141 6.005 10.387 1.00 94.06 165 LYS A CA 1
ATOM 1380 C C . LYS A 1 165 ? -14.596 5.538 10.421 1.00 94.06 165 LYS A C 1
ATOM 1382 O O . LYS A 1 165 ? -15.087 5.200 11.491 1.00 94.06 165 LYS A O 1
ATOM 1387 N N . ASN A 1 166 ? -15.242 5.429 9.260 1.00 93.88 166 ASN A N 1
ATOM 1388 C CA . ASN A 1 166 ? -16.631 4.981 9.160 1.00 93.88 166 ASN A CA 1
ATOM 1389 C C . ASN A 1 166 ? -16.824 3.569 9.733 1.00 93.88 166 ASN A C 1
ATOM 1391 O O . ASN A 1 166 ? -17.810 3.309 10.421 1.00 93.88 166 ASN A O 1
ATOM 1395 N N . TYR A 1 167 ? -15.874 2.666 9.482 1.00 93.06 167 TYR A N 1
ATOM 1396 C CA . TYR A 1 167 ? -15.901 1.310 10.024 1.00 93.06 167 TYR A CA 1
ATOM 1397 C C . TYR A 1 167 ? -15.788 1.295 11.558 1.00 93.06 167 TYR A C 1
ATOM 1399 O O . TYR A 1 167 ? -16.558 0.618 12.240 1.00 93.06 167 TYR A O 1
ATOM 1407 N N . ILE A 1 168 ? -14.868 2.081 12.118 1.00 92.50 168 ILE A N 1
ATOM 1408 C CA . ILE A 1 168 ? -14.664 2.179 13.570 1.00 92.50 168 ILE A CA 1
ATOM 1409 C C . ILE A 1 168 ? -15.866 2.846 14.251 1.00 92.50 168 ILE A C 1
ATOM 1411 O O . ILE A 1 168 ? -16.323 2.374 15.293 1.00 92.50 168 ILE A O 1
ATOM 1415 N N . ASP A 1 169 ? -16.440 3.878 13.635 1.00 90.81 169 ASP A N 1
ATOM 1416 C CA . ASP A 1 169 ? -17.661 4.528 14.114 1.00 90.81 169 ASP A CA 1
ATOM 1417 C C . ASP A 1 169 ? -18.847 3.545 14.127 1.00 90.81 169 ASP A C 1
ATOM 1419 O O . ASP A 1 169 ? -19.637 3.538 15.073 1.00 90.81 169 ASP A O 1
ATOM 1423 N N . ALA A 1 170 ? -18.950 2.661 13.127 1.00 89.38 170 ALA A N 1
ATOM 1424 C CA . ALA A 1 170 ? -19.965 1.607 13.091 1.00 89.38 170 ALA A CA 1
ATOM 1425 C C . ALA A 1 170 ? -19.791 0.577 14.223 1.00 89.38 170 ALA A C 1
ATOM 1427 O O . ALA A 1 170 ? -20.775 0.210 14.866 1.00 89.38 170 ALA A O 1
ATOM 1428 N N . ILE A 1 171 ? -18.557 0.160 14.532 1.00 87.12 171 ILE A N 1
ATOM 1429 C CA . ILE A 1 171 ? -18.274 -0.709 15.691 1.00 87.12 171 ILE A CA 1
ATOM 1430 C C . ILE A 1 171 ? -18.687 -0.024 17.001 1.00 87.12 171 ILE A C 1
ATOM 1432 O O . ILE A 1 171 ? -19.307 -0.640 17.869 1.00 87.12 171 ILE A O 1
ATOM 1436 N N . ASN A 1 172 ? -18.378 1.264 17.149 1.00 85.38 172 ASN A N 1
ATOM 1437 C CA . ASN A 1 172 ? -18.662 2.006 18.376 1.00 85.38 172 ASN A CA 1
ATOM 1438 C C . ASN A 1 172 ? -20.160 2.268 18.593 1.00 85.38 172 ASN A C 1
ATOM 1440 O O . ASN A 1 172 ? -20.598 2.297 19.745 1.00 85.38 172 ASN A O 1
ATOM 1444 N N . LYS A 1 173 ? -20.967 2.365 17.525 1.00 83.94 173 LYS A N 1
ATOM 1445 C CA . LYS A 1 173 ? -22.441 2.367 17.627 1.00 83.94 173 LYS A CA 1
ATOM 1446 C C . LYS A 1 173 ? -22.982 1.100 18.292 1.00 83.94 173 LYS A C 1
ATOM 1448 O O . LYS A 1 173 ? -23.958 1.178 19.026 1.00 83.94 173 LYS A O 1
ATOM 1453 N N . ASN A 1 174 ? -22.295 -0.029 18.128 1.00 76.62 174 ASN A N 1
ATOM 1454 C CA . ASN A 1 174 ? -22.619 -1.293 18.795 1.00 76.62 174 ASN A CA 1
ATOM 1455 C C . ASN A 1 174 ? -21.976 -1.410 20.192 1.00 76.62 174 ASN A C 1
ATOM 1457 O O . ASN A 1 174 ? -21.806 -2.504 20.727 1.00 76.62 174 ASN A O 1
ATOM 1461 N N . HIS A 1 175 ? -21.630 -0.270 20.803 1.00 75.94 175 HIS A N 1
ATOM 1462 C CA . HIS A 1 175 ? -20.982 -0.148 22.108 1.00 75.94 175 HIS A CA 1
ATOM 1463 C C . HIS A 1 175 ? -19.573 -0.763 22.194 1.00 75.94 175 HIS A C 1
ATOM 1465 O O . HIS A 1 175 ? -19.115 -1.068 23.296 1.00 75.94 175 HIS A O 1
ATOM 1471 N N . GLY A 1 176 ? -18.876 -0.919 21.065 1.00 78.62 176 GLY A N 1
ATOM 1472 C CA . GLY A 1 176 ? -17.526 -1.479 21.004 1.00 78.62 176 GLY A CA 1
ATOM 1473 C C . GLY A 1 176 ? -17.500 -3.002 20.878 1.00 78.62 176 GLY A C 1
ATOM 1474 O O . GLY A 1 176 ? -18.485 -3.638 20.515 1.00 78.62 176 GLY A O 1
ATOM 1475 N N . ILE A 1 177 ? -16.343 -3.597 21.158 1.00 82.25 177 ILE A N 1
ATOM 1476 C CA . ILE A 1 177 ? -16.086 -5.031 20.988 1.00 82.25 177 ILE A CA 1
ATOM 1477 C C . ILE A 1 177 ? -16.172 -5.710 22.359 1.00 82.25 177 ILE A C 1
ATOM 1479 O O . ILE A 1 177 ? -15.477 -5.285 23.283 1.00 82.25 177 ILE A O 1
ATOM 1483 N N . LYS A 1 178 ? -16.986 -6.768 22.501 1.00 75.94 178 LYS A N 1
ATOM 1484 C CA . LYS A 1 178 ? -16.955 -7.665 23.673 1.00 75.94 178 LYS A CA 1
ATOM 1485 C C . LYS A 1 178 ? -15.897 -8.751 23.423 1.00 75.94 178 LYS A C 1
ATOM 1487 O O . LYS A 1 178 ? -16.086 -9.563 22.519 1.00 75.94 178 LYS A O 1
ATOM 1492 N N . PRO A 1 179 ? -14.769 -8.770 24.149 1.00 67.19 179 PRO A N 1
ATOM 1493 C CA . PRO A 1 179 ? -13.755 -9.804 23.983 1.00 67.19 179 PRO A CA 1
ATOM 1494 C C . PRO A 1 179 ? -14.254 -11.131 24.558 1.00 67.19 179 PRO A C 1
ATOM 1496 O O . PRO A 1 179 ? -14.816 -11.148 25.650 1.00 67.19 179 PRO A O 1
ATOM 1499 N N . PHE A 1 180 ? -13.971 -12.241 23.874 1.00 64.56 180 PHE A N 1
ATOM 1500 C CA . PHE A 1 180 ? -14.350 -13.595 24.312 1.00 64.56 180 PHE A CA 1
ATOM 1501 C C . PHE A 1 180 ? -13.834 -13.981 25.711 1.00 64.56 180 PHE A C 1
ATOM 1503 O O . PHE A 1 180 ? -14.376 -14.886 26.329 1.00 64.56 180 PHE A O 1
ATOM 1510 N N . VAL A 1 181 ? -12.788 -13.313 26.210 1.00 62.69 181 VAL A N 1
ATOM 1511 C CA . VAL A 1 181 ? -12.127 -13.644 27.486 1.00 62.69 181 VAL A CA 1
ATOM 1512 C C . VAL A 1 181 ? -12.791 -12.958 28.691 1.00 62.69 181 VAL A C 1
ATOM 1514 O O . VAL A 1 181 ? -12.569 -13.366 29.826 1.00 62.69 181 VAL A O 1
ATOM 1517 N N . PHE A 1 182 ? -13.617 -11.929 28.475 1.00 55.00 182 PHE A N 1
ATOM 1518 C CA . PHE A 1 182 ? -14.366 -11.277 29.552 1.00 55.00 182 PHE A CA 1
ATOM 1519 C C . PHE A 1 182 ? -15.787 -11.851 29.592 1.00 55.00 182 PHE A C 1
ATOM 1521 O O . PHE A 1 182 ? -16.717 -11.272 29.024 1.00 55.00 182 PHE A O 1
ATOM 1528 N N . ASN A 1 183 ? -15.932 -13.015 30.231 1.00 54.97 183 ASN A N 1
ATOM 1529 C CA . ASN A 1 183 ? -17.241 -13.464 30.708 1.00 54.97 183 ASN A CA 1
ATOM 1530 C C . ASN A 1 183 ? -17.746 -12.498 31.791 1.00 54.97 183 ASN A C 1
ATOM 1532 O O . ASN A 1 183 ? -16.936 -11.864 32.474 1.00 54.97 183 ASN A O 1
ATOM 1536 N N . ASP A 1 184 ? -19.070 -12.349 31.859 1.00 58.88 184 ASP A N 1
ATOM 1537 C CA . ASP A 1 184 ? -19.762 -11.449 32.790 1.00 58.88 184 ASP A CA 1
ATOM 1538 C C . ASP A 1 184 ? -19.578 -11.868 34.258 1.00 58.88 184 ASP A C 1
ATOM 1540 O O . ASP A 1 184 ? -19.509 -13.093 34.520 1.00 58.88 184 ASP A O 1
#

Foldseek 3Di:
DVVVLVVVVVVVVVCQVPPPAVQKDWDKDWAQKDFDADLAAAQVRKDWDADPVCVVSSGDTDMFTFFIWHWDDDPLFTQIDTDGDDPDCVLVVLVPRPGWIFRWDFDPLADDWDWDPDDVITTMRHGCSNDRTRRHDDPPTDTDDSVRVSVVSVVVSVVVNVVVVVVSVVCVVVVHDRDPVDDD

Sequence (184 aa):
MLEVAIKNIFKHKDFLQTRKEPYAIYLAINTNIKSYNNICPSEKYFWKFNDMNELECYNPKFGIYLGKIVFDKKGNKLIPKYIPAKFENLEEEVKKIKNPLWLANKNPNYIKPKFYDGMGGGYYFESPNNLEYQCKIEKDTQILSQEQIISYVKELYSKNTMIIKNYIDAINKNHGIKPFVFND